Protein AF-0000000077936274 (afdb_homodimer)

Organism: NCBI:txid1294262

Secondary structure (DSSP, 8-state):
-------HHHHHHHHHHHHHHHHHHHHHHHHHHHHHHHTTT-HHHHHHHHHHHHHHHHHHHHH---HHHHHHHHHHHHHHHHHHHHHHHHHHHHHHHHHHHHHHHHHHHHHHHHHHHHHH-/-------HHHHHHHHHHHHHHHHHHHHHHHHHHHHHHHTTT-HHHHHHHHHHHHHHHHHHHHH---HHHHHHHHHHHHHHHHHHHHHHHHHHHHHHHHHHHHHHHHHHHHHHHHHHHHHH-

Radius of gyration: 33.95 Å; Cα contacts (8 Å, |Δi|>4): 137; chains: 2; bounding box: 33×117×82 Å

Nearest PDB structures (foldseek):
  4ilo-assembly1_A  TM=4.982E-01  e=6.492E+00  Chlamydia trachomatis L2/434/Bu
  3na7-assembly1_A  TM=5.813E-01  e=8.989E+00  Helicobacter pylori NCTC 11638
  4ilo-assembly1_A  TM=4.980E-01  e=6.492E+00  Chlamydia trachomatis L2/434/Bu
  3na7-assembly1_A  TM=5.809E-01  e=8.989E+00  Helicobacter pylori NCTC 11638

Foldseek 3Di:
DPPPPPDPVVVVVVVVVVVVVVVVVVVVVVVLVVQCVVCVVPLVSNLVSLVVLLVVLVVVLVPDDPPVVNVVSVVVNVVSVVVNVVSVCVVVVVVVVVVVVVVVVVVVVVVVVVVVVVVVD/DPPPPPDPVVVVVVVVVVVVVVVVVVVVVVVLVVQCVVCVVPLVSNLVSLVVLLVVLVVVLVPDDPPVVNVVSVVVNVVSVVVNVVSVCVVVVVVVVVVVVVVVVVVVVVVVVVVVVVVVD

pLDDT: mean 85.5, std 17.0, range [37.28, 98.5]

Solvent-accessible surface area (backbone atoms only — not comparable to full-atom values): 13271 Å² total; per-residue (Å²): 134,81,75,76,72,73,64,69,62,58,58,51,47,53,49,45,52,46,51,51,49,47,52,52,49,41,53,52,49,53,48,49,51,52,50,49,67,73,21,65,83,38,65,70,57,33,45,53,54,42,50,50,48,46,54,50,50,54,54,48,56,74,70,53,79,56,65,74,60,42,51,57,50,49,53,41,45,53,45,42,50,50,41,50,51,54,60,61,42,53,58,56,54,52,50,52,51,53,50,51,51,50,51,41,51,51,52,41,45,51,48,52,51,51,51,46,56,58,67,76,104,134,82,76,75,72,74,65,69,62,59,58,51,47,54,47,47,53,46,50,50,50,47,53,51,48,43,52,53,50,53,49,49,50,52,50,49,66,72,22,66,83,37,66,70,56,33,45,51,53,44,51,51,49,46,53,51,50,55,52,47,56,74,70,51,77,56,65,74,59,43,52,55,49,48,53,40,45,53,44,44,52,51,42,50,52,54,62,60,44,52,59,55,54,52,52,51,51,51,50,51,50,49,52,41,51,52,54,42,46,52,46,50,50,52,51,46,56,57,68,76,105

Sequence (242 aa):
MSYNIIPHKYIYMADFQDILNYTIMRKRMSQFEEELKLNRESPRSLKEVVKEFISFTKGVLREINDVSFREVMGKQLRIAKRLLMTINLRWVLIFLYKRVVTSLVNALLSLINTAINQIKLMSYNIIPHKYIYMADFQDILNYTIMRKRMSQFEEELKLNRESPRSLKEVVKEFISFTKGVLREINDVSFREVMGKQLRIAKRLLMTINLRWVLIFLYKRVVTSLVNALLSLINTAINQIKL

Structure (mmCIF, N/CA/C/O backbone):
data_AF-0000000077936274-model_v1
#
loop_
_entity.id
_entity.type
_entity.pdbx_description
1 polymer 'Uncharacterized protein'
#
loop_
_atom_site.group_PDB
_atom_site.id
_atom_site.type_symbol
_atom_site.label_atom_id
_atom_site.label_alt_id
_atom_site.label_comp_id
_atom_site.label_asym_id
_atom_site.label_entity_id
_atom_site.label_seq_id
_atom_site.pdbx_PDB_ins_code
_atom_site.Cartn_x
_atom_site.Cartn_y
_atom_site.Cartn_z
_atom_site.occupancy
_atom_site.B_iso_or_equiv
_atom_site.auth_seq_id
_atom_site.auth_comp_id
_atom_site.auth_asym_id
_atom_site.auth_atom_id
_atom_site.pdbx_PDB_model_num
ATOM 1 N N . MET A 1 1 ? -19.562 55.531 45.281 1 38.94 1 MET A N 1
ATOM 2 C CA . MET A 1 1 ? -19.562 54.656 44.094 1 38.94 1 MET A CA 1
ATOM 3 C C . MET A 1 1 ? -18.219 54.719 43.375 1 38.94 1 MET A C 1
ATOM 5 O O . MET A 1 1 ? -17.906 55.75 42.75 1 38.94 1 MET A O 1
ATOM 9 N N . SER A 1 2 ? -17.203 54.25 44.031 1 41.28 2 SER A N 1
ATOM 10 C CA . SER A 1 2 ? -15.805 54.188 43.594 1 41.28 2 SER A CA 1
ATOM 11 C C . SER A 1 2 ? -15.68 53.438 42.281 1 41.28 2 SER A C 1
ATOM 13 O O . SER A 1 2 ? -15.977 52.25 42.219 1 41.28 2 SER A O 1
ATOM 15 N N . TYR A 1 3 ? -15.883 54.188 41.188 1 38.59 3 TYR A N 1
ATOM 16 C CA . TYR A 1 3 ? -15.555 53.688 39.844 1 38.59 3 TYR A CA 1
ATOM 17 C C . TYR A 1 3 ? -14.141 53.094 39.812 1 38.59 3 TYR A C 1
ATOM 19 O O . TYR A 1 3 ? -13.172 53.812 40.062 1 38.59 3 TYR A O 1
ATOM 27 N N . ASN A 1 4 ? -13.953 51.875 40.312 1 40.03 4 ASN A N 1
ATOM 28 C CA . ASN A 1 4 ? -12.711 51.156 40.031 1 40.03 4 ASN A CA 1
ATOM 29 C C . ASN A 1 4 ? -12.266 51.312 38.594 1 40.03 4 ASN A C 1
ATOM 31 O O . ASN A 1 4 ? -12.906 50.781 37.688 1 40.03 4 ASN A O 1
ATOM 35 N N . ILE A 1 5 ? -11.656 52.406 38.188 1 40.28 5 ILE A N 1
ATOM 36 C CA . ILE A 1 5 ? -10.945 52.656 36.938 1 40.28 5 ILE A CA 1
ATOM 37 C C . ILE A 1 5 ? -9.992 51.469 36.656 1 40.28 5 ILE A C 1
ATOM 39 O O . ILE A 1 5 ? -9.008 51.312 37.375 1 40.28 5 ILE A O 1
ATOM 43 N N . ILE A 1 6 ? -10.438 50.344 36.312 1 49.41 6 ILE A N 1
ATOM 44 C CA . ILE A 1 6 ? -9.492 49.375 35.75 1 49.41 6 ILE A CA 1
ATOM 45 C C . ILE A 1 6 ? -8.523 50.094 34.812 1 49.41 6 ILE A C 1
ATOM 47 O O . ILE A 1 6 ? -8.945 50.781 33.875 1 49.41 6 ILE A O 1
ATOM 51 N N . PRO A 1 7 ? -7.246 50.312 35.156 1 46.09 7 PRO A N 1
ATOM 52 C CA . PRO A 1 7 ? -6.328 51.125 34.375 1 46.09 7 PRO A CA 1
ATOM 53 C C . PRO A 1 7 ? -6.27 50.688 32.906 1 46.09 7 PRO A C 1
ATOM 55 O O . PRO A 1 7 ? -6.391 49.5 32.594 1 46.09 7 PRO A O 1
ATOM 58 N N . HIS A 1 8 ? -6.461 51.531 31.875 1 50.5 8 HIS A N 1
ATOM 59 C CA . HIS A 1 8 ? -6.375 51.469 30.422 1 50.5 8 HIS A CA 1
ATOM 60 C C . HIS A 1 8 ? -5.137 50.688 29.984 1 50.5 8 HIS A C 1
ATOM 62 O O . HIS A 1 8 ? -5.043 50.25 28.828 1 50.5 8 HIS A O 1
ATOM 68 N N . LYS A 1 9 ? -4.156 50.625 30.828 1 50.81 9 LYS A N 1
ATOM 69 C CA . LYS A 1 9 ? -2.896 49.969 30.5 1 50.81 9 LYS A CA 1
ATOM 70 C C . LYS A 1 9 ? -3.084 48.469 30.328 1 50.81 9 LYS A C 1
ATOM 72 O O . LYS A 1 9 ? -2.465 47.844 29.469 1 50.81 9 LYS A O 1
ATOM 77 N N . TYR A 1 10 ? -3.832 47.812 31.109 1 48.38 10 TYR A N 1
ATOM 78 C CA . TYR A 1 10 ? -4.031 46.375 31.031 1 48.38 10 TYR A CA 1
ATOM 79 C C . TYR A 1 10 ? -4.785 46 29.766 1 48.38 10 TYR A C 1
ATOM 81 O O . TYR A 1 10 ? -4.504 44.969 29.156 1 48.38 10 TYR A O 1
ATOM 89 N N . ILE A 1 11 ? -5.68 46.812 29.344 1 46.62 11 ILE A N 1
ATOM 90 C CA . ILE A 1 11 ? -6.395 46.562 28.094 1 46.62 11 ILE A CA 1
ATOM 91 C C . ILE A 1 11 ? -5.43 46.656 26.922 1 46.62 11 ILE A C 1
ATOM 93 O O . ILE A 1 11 ? -5.438 45.812 26.016 1 46.62 11 ILE A O 1
ATOM 97 N N . TYR A 1 12 ? -4.57 47.656 27.016 1 49.94 12 TYR A N 1
ATOM 98 C CA . TYR A 1 12 ? -3.613 47.844 25.922 1 49.94 12 TYR A CA 1
ATOM 99 C C . TYR A 1 12 ? -2.59 46.688 25.906 1 49.94 12 TYR A C 1
ATOM 101 O O . TYR A 1 12 ? -2.188 46.25 24.828 1 49.94 12 TYR A O 1
ATOM 109 N N . MET A 1 13 ? -2.172 46.219 27.031 1 46.66 13 MET A N 1
ATOM 110 C CA . MET A 1 13 ? -1.182 45.156 27.078 1 46.66 13 MET A CA 1
ATOM 111 C C . MET A 1 13 ? -1.787 43.844 26.625 1 46.66 13 MET A C 1
ATOM 113 O O . MET A 1 13 ? -1.13 43.062 25.922 1 46.66 13 MET A O 1
ATOM 117 N N . ALA A 1 14 ? -2.998 43.5 27.141 1 55.12 14 ALA A N 1
ATOM 118 C CA . ALA A 1 14 ? -3.699 42.312 26.688 1 55.12 14 ALA A CA 1
ATOM 119 C C . ALA A 1 14 ? -3.881 42.312 25.172 1 55.12 14 ALA A C 1
ATOM 121 O O . ALA A 1 14 ? -3.652 41.281 24.516 1 55.12 14 ALA A O 1
ATOM 122 N N . ASP A 1 15 ? -4.168 43.562 24.766 1 60.38 15 ASP A N 1
ATOM 123 C CA . ASP A 1 15 ? -4.355 43.75 23.328 1 60.38 15 ASP A CA 1
ATOM 124 C C . ASP A 1 15 ? -3.043 43.562 22.562 1 60.38 15 ASP A C 1
ATOM 126 O O . ASP A 1 15 ? -3.008 42.906 21.531 1 60.38 15 ASP A O 1
ATOM 130 N N . PHE A 1 16 ? -1.988 44.094 23.25 1 55.78 16 PHE A N 1
ATOM 131 C CA . PHE A 1 16 ? -0.707 43.938 22.578 1 55.78 16 PHE A CA 1
ATOM 132 C C . PHE A 1 16 ? -0.239 42.5 22.578 1 55.78 16 PHE A C 1
ATOM 134 O O . PHE A 1 16 ? 0.266 42 21.562 1 55.78 16 PHE A O 1
ATOM 141 N N . GLN A 1 17 ? -0.383 41.812 23.703 1 63.78 17 GLN A N 1
ATOM 142 C CA . GLN A 1 17 ? -0.001 40.406 23.781 1 63.78 17 GLN A CA 1
ATOM 143 C C . GLN A 1 17 ? -0.827 39.531 22.828 1 63.78 17 GLN A C 1
ATOM 145 O O . GLN A 1 17 ? -0.309 38.594 22.219 1 63.78 17 GLN A O 1
ATOM 150 N N . ASP A 1 18 ? -2.006 39.969 22.719 1 68.62 18 ASP A N 1
ATOM 151 C CA . ASP A 1 18 ? -2.865 39.25 21.797 1 68.62 18 ASP A CA 1
ATOM 152 C C . ASP A 1 18 ? -2.414 39.438 20.344 1 68.62 18 ASP A C 1
ATOM 154 O O . ASP A 1 18 ? -2.367 38.5 19.562 1 68.62 18 ASP A O 1
ATOM 158 N N . ILE A 1 19 ? -2.096 40.75 20.047 1 66.94 19 ILE A N 1
ATOM 159 C CA . ILE A 1 19 ? -1.633 41.062 18.688 1 66.94 19 ILE A CA 1
ATOM 160 C C . ILE A 1 19 ? -0.339 40.281 18.422 1 66.94 19 ILE A C 1
ATOM 162 O O . ILE A 1 19 ? -0.173 39.719 17.344 1 66.94 19 ILE A O 1
ATOM 166 N N . LEU A 1 20 ? 0.569 40.312 19.406 1 65.31 20 LEU A N 1
ATOM 167 C CA . LEU A 1 20 ? 1.83 39.594 19.25 1 65.31 20 LEU A CA 1
ATOM 168 C C . LEU A 1 20 ? 1.59 38.094 19.094 1 65.31 20 LEU A C 1
ATOM 170 O O . LEU A 1 20 ? 2.182 37.469 18.219 1 65.31 20 LEU A O 1
ATOM 174 N N . ASN A 1 21 ? 0.677 37.656 19.922 1 74.69 21 ASN A N 1
ATOM 175 C CA . ASN A 1 21 ? 0.37 36.25 19.859 1 74.69 21 ASN A CA 1
ATOM 176 C C . ASN A 1 21 ? -0.229 35.844 18.516 1 74.69 21 ASN A C 1
ATOM 178 O O . ASN A 1 21 ? 0.14 34.844 17.922 1 74.69 21 ASN A O 1
ATOM 182 N N . TYR A 1 22 ? -0.962 36.875 17.969 1 79.62 22 TYR A N 1
ATOM 183 C CA . TYR A 1 22 ? -1.573 36.562 16.672 1 79.62 22 TYR A CA 1
ATOM 184 C C . TYR A 1 22 ? -0.543 36.625 15.555 1 79.62 22 TYR A C 1
ATOM 186 O O . TYR A 1 22 ? -0.587 35.844 14.617 1 79.62 22 TYR A O 1
ATOM 194 N N . THR A 1 23 ? 0.406 37.531 15.68 1 82 23 THR A N 1
ATOM 195 C CA . THR A 1 23 ? 1.449 37.656 14.664 1 82 23 THR A CA 1
ATOM 196 C C . THR A 1 23 ? 2.34 36.406 14.664 1 82 23 THR A C 1
ATOM 198 O O . THR A 1 23 ? 2.682 35.906 13.609 1 82 23 THR A O 1
ATOM 201 N N . ILE A 1 24 ? 2.68 35.969 15.82 1 83.25 24 ILE A N 1
ATOM 202 C CA . ILE A 1 24 ? 3.508 34.781 15.953 1 83.25 24 ILE A CA 1
ATOM 203 C C . ILE A 1 24 ? 2.748 33.562 15.43 1 83.25 24 ILE A C 1
ATOM 205 O O . ILE A 1 24 ? 3.316 32.719 14.719 1 83.25 24 ILE A O 1
ATOM 209 N N . MET A 1 25 ? 1.53 33.5 15.773 1 88.25 25 MET A N 1
ATOM 210 C CA . MET A 1 25 ? 0.7 32.406 15.312 1 88.25 25 MET A CA 1
ATOM 211 C C . MET A 1 25 ? 0.598 32.406 13.789 1 88.25 25 MET A C 1
ATOM 213 O O . MET A 1 25 ? 0.732 31.344 13.156 1 88.25 25 MET A O 1
ATOM 217 N N . ARG A 1 26 ? 0.397 33.594 13.234 1 90.44 26 ARG A N 1
ATOM 218 C CA . ARG A 1 26 ? 0.295 33.719 11.789 1 90.44 26 ARG A CA 1
ATOM 219 C C . ARG A 1 26 ? 1.591 33.281 11.109 1 90.44 26 ARG A C 1
ATOM 221 O O . ARG A 1 26 ? 1.564 32.562 10.102 1 90.44 26 ARG A O 1
ATOM 228 N N . LYS A 1 27 ? 2.682 33.719 11.609 1 91.88 27 LYS A N 1
ATOM 229 C CA . LYS A 1 27 ? 3.982 33.344 11.055 1 91.88 27 LYS A CA 1
ATOM 230 C C . LYS A 1 27 ? 4.207 31.828 11.133 1 91.88 27 LYS A C 1
ATOM 232 O O . LYS A 1 27 ? 4.652 31.219 10.164 1 91.88 27 LYS A O 1
ATOM 237 N N . ARG A 1 28 ? 3.932 31.25 12.32 1 94.06 28 ARG A N 1
ATOM 238 C CA . ARG A 1 28 ? 4.109 29.812 12.508 1 94.06 28 ARG A CA 1
ATOM 239 C C . ARG A 1 28 ? 3.182 29.031 11.586 1 94.06 28 ARG A C 1
ATOM 241 O O . ARG A 1 28 ? 3.578 28 11.023 1 94.06 28 ARG A O 1
ATOM 248 N N . MET A 1 29 ? 1.972 29.531 11.445 1 94.25 29 MET A N 1
ATOM 249 C CA . MET A 1 29 ? 1.022 28.875 10.555 1 94.25 29 MET A CA 1
ATOM 250 C C . MET A 1 29 ? 1.506 28.938 9.109 1 94.25 29 MET A C 1
ATOM 252 O O . MET A 1 29 ? 1.384 27.953 8.367 1 94.25 29 MET A O 1
ATOM 256 N N . SER A 1 30 ? 2.043 30.047 8.68 1 94.62 30 SER A N 1
ATOM 257 C CA . SER A 1 30 ? 2.602 30.188 7.34 1 94.62 30 SER A CA 1
ATOM 258 C C . SER A 1 30 ? 3.77 29.234 7.133 1 94.62 30 SER A C 1
ATOM 260 O O . SER A 1 30 ? 3.924 28.656 6.051 1 94.62 30 SER A O 1
ATOM 262 N N . GLN A 1 31 ? 4.555 29.016 8.164 1 95.62 31 GLN A N 1
ATOM 263 C CA . GLN A 1 31 ? 5.652 28.062 8.109 1 95.62 31 GLN A CA 1
ATOM 264 C C . GLN A 1 31 ? 5.133 26.641 7.93 1 95.62 31 GLN A C 1
ATOM 266 O O . GLN A 1 31 ? 5.688 25.859 7.148 1 95.62 31 GLN A O 1
ATOM 271 N N . PHE A 1 32 ? 4.125 26.359 8.688 1 96.69 32 PHE A N 1
ATOM 272 C CA . PHE A 1 32 ? 3.525 25.031 8.547 1 96.69 32 PHE A CA 1
ATOM 273 C C . PHE A 1 32 ? 3.002 24.812 7.133 1 96.69 32 PHE A C 1
ATOM 275 O O . PHE A 1 32 ? 3.133 23.734 6.57 1 96.69 32 PHE A O 1
ATOM 282 N N . GLU A 1 33 ? 2.277 25.828 6.57 1 96.31 33 GLU A N 1
ATOM 283 C CA . GLU A 1 33 ? 1.786 25.734 5.195 1 96.31 33 GLU A CA 1
ATOM 284 C C . GLU A 1 33 ? 2.906 25.344 4.234 1 96.31 33 GLU A C 1
ATOM 286 O O . GLU A 1 33 ? 2.75 24.438 3.42 1 96.31 33 GLU A O 1
ATOM 291 N N . GLU A 1 34 ? 4.043 25.984 4.332 1 96.5 34 GLU A N 1
ATOM 292 C CA . GLU A 1 34 ? 5.191 25.719 3.465 1 96.5 34 GLU A CA 1
ATOM 293 C C . GLU A 1 34 ? 5.762 24.328 3.715 1 96.5 34 GLU A C 1
ATOM 295 O O . GLU A 1 34 ? 6.082 23.609 2.77 1 96.5 34 GLU A O 1
ATOM 300 N N . GLU A 1 35 ? 5.898 23.969 4.965 1 97.31 35 GLU A N 1
ATOM 301 C CA . GLU A 1 35 ? 6.449 22.656 5.32 1 97.31 35 GLU A CA 1
ATOM 302 C C . GLU A 1 35 ? 5.562 21.531 4.805 1 97.31 35 GLU A C 1
ATOM 304 O O . GLU A 1 35 ? 6.066 20.5 4.348 1 97.31 35 GLU A O 1
ATOM 309 N N . LEU A 1 36 ? 4.281 21.719 4.918 1 97.88 36 LEU A N 1
ATOM 310 C CA . LEU A 1 36 ? 3.35 20.719 4.422 1 97.88 36 LEU A CA 1
ATOM 311 C C . LEU A 1 36 ? 3.496 20.531 2.916 1 97.88 36 LEU A C 1
ATOM 313 O O . LEU A 1 36 ? 3.521 19.406 2.424 1 97.88 36 LEU A O 1
ATOM 317 N N . LYS A 1 37 ? 3.586 21.625 2.203 1 96.38 37 LYS A N 1
ATOM 318 C CA . LYS A 1 37 ? 3.744 21.578 0.753 1 96.38 37 LYS A CA 1
ATOM 319 C C . LYS A 1 37 ? 5.059 20.922 0.361 1 96.38 37 LYS A C 1
ATOM 321 O O . LYS A 1 37 ? 5.094 20.094 -0.554 1 96.38 37 LYS A O 1
ATOM 326 N N . LEU A 1 38 ? 6.082 21.188 1.106 1 95.56 38 LEU A N 1
ATOM 327 C CA . LEU A 1 38 ? 7.426 20.703 0.794 1 95.56 38 LEU A CA 1
ATOM 328 C C . LEU A 1 38 ? 7.547 19.219 1.094 1 95.56 38 LEU A C 1
ATOM 330 O O . LEU A 1 38 ? 8.273 18.5 0.401 1 95.56 38 LEU A O 1
ATOM 334 N N . ASN A 1 39 ? 6.852 18.812 2.135 1 94.25 39 ASN A N 1
ATOM 335 C CA . ASN A 1 39 ? 7.051 17.453 2.625 1 94.25 39 ASN A CA 1
ATOM 336 C C . ASN A 1 39 ? 5.898 16.531 2.23 1 94.25 39 ASN A C 1
ATOM 338 O O . ASN A 1 39 ? 5.812 15.398 2.703 1 94.25 39 ASN A O 1
ATOM 342 N N . ARG A 1 40 ? 5.129 16.938 1.341 1 93.31 40 ARG A N 1
ATOM 343 C CA . ARG A 1 40 ? 3.891 16.23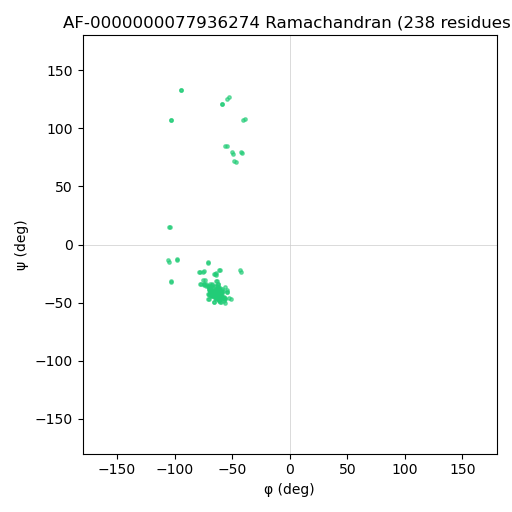4 1.005 1 93.31 40 ARG A CA 1
ATOM 344 C C . ARG A 1 40 ? 4.18 14.852 0.443 1 93.31 40 ARG A C 1
ATOM 346 O O . ARG A 1 40 ? 3.371 13.93 0.597 1 93.31 40 ARG A O 1
ATOM 353 N N . GLU A 1 41 ? 5.293 14.711 -0.116 1 91 41 GLU A N 1
ATOM 354 C CA . GLU A 1 41 ? 5.578 13.461 -0.806 1 91 41 GLU A CA 1
ATOM 355 C C . GLU A 1 41 ? 6.395 12.516 0.075 1 91 41 GLU A C 1
ATOM 357 O O . GLU A 1 41 ? 6.566 11.344 -0.259 1 91 41 GLU A O 1
ATOM 362 N N . SER A 1 42 ? 6.926 12.977 1.131 1 93.19 42 SER A N 1
ATOM 363 C CA . SER A 1 42 ? 7.707 12.172 2.062 1 93.19 42 SER A CA 1
ATOM 364 C C . SER A 1 42 ? 6.898 11.828 3.309 1 93.19 42 SER A C 1
ATOM 366 O O . SER A 1 42 ? 6.707 12.672 4.184 1 93.19 42 SER A O 1
ATOM 368 N N . PRO A 1 43 ? 6.484 10.57 3.42 1 92.81 43 PRO A N 1
ATOM 369 C CA . PRO A 1 43 ? 5.648 10.203 4.562 1 92.81 43 PRO A CA 1
ATOM 370 C C . PRO A 1 43 ? 6.324 10.477 5.906 1 92.81 43 PRO A C 1
ATOM 372 O O . PRO A 1 43 ? 5.668 10.922 6.852 1 92.81 43 PRO A O 1
ATOM 375 N N . ARG A 1 44 ? 7.586 10.219 6.031 1 94.19 44 ARG A N 1
ATOM 376 C CA . ARG A 1 44 ? 8.305 10.414 7.281 1 94.19 44 ARG A CA 1
ATOM 377 C C . ARG A 1 44 ? 8.367 11.898 7.652 1 94.19 44 ARG A C 1
ATOM 379 O O . ARG A 1 44 ? 8.039 12.273 8.773 1 94.19 44 ARG A O 1
ATOM 386 N N . SER A 1 45 ? 8.773 12.664 6.645 1 96.5 45 SER A N 1
ATOM 387 C CA . SER A 1 45 ? 8.867 14.094 6.898 1 96.5 45 SER A CA 1
ATOM 388 C C . SER A 1 45 ? 7.496 14.711 7.133 1 96.5 45 SER A C 1
ATOM 390 O O . SER A 1 45 ? 7.328 15.555 8.016 1 96.5 45 SER A O 1
ATOM 392 N N . LEU A 1 46 ? 6.57 14.273 6.344 1 97.75 46 LEU A N 1
ATOM 393 C CA . LEU A 1 46 ? 5.211 14.773 6.512 1 97.75 46 LEU A CA 1
ATOM 394 C C . LEU A 1 46 ? 4.684 14.453 7.906 1 97.75 46 LEU A C 1
ATOM 396 O O . LEU A 1 46 ? 4.059 15.305 8.547 1 97.75 46 LEU A O 1
ATOM 400 N N . LYS A 1 47 ? 4.941 13.289 8.398 1 97.5 47 LYS A N 1
ATOM 401 C CA . LYS A 1 47 ? 4.527 12.859 9.734 1 97.5 47 LYS A CA 1
ATOM 402 C C . LYS A 1 47 ? 5.059 13.812 10.797 1 97.5 47 LYS A C 1
ATOM 404 O O . LYS A 1 47 ? 4.324 14.211 11.703 1 97.5 47 LYS A O 1
ATOM 409 N N . GLU A 1 48 ? 6.301 14.133 10.703 1 97.75 48 GLU A N 1
ATOM 410 C CA . GLU A 1 48 ? 6.93 15.016 11.68 1 97.75 48 GLU A CA 1
ATOM 411 C C . GLU A 1 48 ? 6.285 16.406 11.672 1 97.75 48 GLU A C 1
ATOM 413 O O . GLU A 1 48 ? 5.996 16.969 12.727 1 97.75 48 GLU A O 1
ATOM 418 N N . VAL A 1 49 ? 6.117 16.875 10.461 1 97.94 49 VAL A N 1
ATOM 419 C CA . VAL A 1 49 ? 5.488 18.188 10.328 1 97.94 49 VAL A CA 1
ATOM 420 C C . VAL A 1 49 ? 4.09 18.156 10.93 1 97.94 49 VAL A C 1
ATOM 422 O O . VAL A 1 49 ? 3.703 19.062 11.664 1 97.94 49 VAL A O 1
ATOM 425 N N . VAL A 1 50 ? 3.322 17.125 10.648 1 98.19 50 VAL A N 1
ATOM 426 C CA . VAL A 1 50 ? 1.946 17.016 11.125 1 98.19 50 VAL A CA 1
ATOM 427 C C . VAL A 1 50 ? 1.931 16.891 12.641 1 98.19 50 VAL A C 1
ATOM 429 O O . VAL A 1 50 ? 1.09 17.484 13.312 1 98.19 50 VAL A O 1
ATOM 432 N N . LYS A 1 51 ? 2.84 16.172 13.219 1 98.19 51 LYS A N 1
ATOM 433 C CA . LYS A 1 51 ? 2.939 16.047 14.672 1 98.19 51 LYS A CA 1
ATOM 434 C C . LYS A 1 51 ? 3.199 17.406 15.32 1 98.19 51 LYS A C 1
ATOM 436 O O . LYS A 1 51 ? 2.574 17.734 16.328 1 98.19 51 LYS A O 1
ATOM 441 N N . GLU A 1 52 ? 4.141 18.094 14.781 1 97.75 52 GLU A N 1
ATOM 442 C CA . GLU A 1 52 ? 4.441 19.422 15.305 1 97.75 52 GLU A CA 1
ATOM 443 C C . GLU A 1 52 ? 3.23 20.344 15.195 1 97.75 52 GLU A C 1
ATOM 445 O O . GLU A 1 52 ? 2.938 21.109 16.109 1 97.75 52 GLU A O 1
ATOM 450 N N . PHE A 1 53 ? 2.549 20.25 14.055 1 97.5 53 PHE A N 1
ATOM 451 C CA . PHE A 1 53 ? 1.354 21.047 13.836 1 97.5 53 PHE A CA 1
ATOM 452 C C . PHE A 1 53 ? 0.293 20.75 14.883 1 97.5 53 PHE A C 1
ATOM 454 O O . PHE A 1 53 ? -0.327 21.656 15.438 1 97.5 53 PHE A O 1
ATOM 461 N N . ILE A 1 54 ? 0.089 19.5 15.18 1 97.94 54 ILE A N 1
ATOM 462 C CA . ILE A 1 54 ? -0.895 19.094 16.172 1 97.94 54 ILE A CA 1
ATOM 463 C C . ILE A 1 54 ? -0.53 19.672 17.531 1 97.94 54 ILE A C 1
ATOM 465 O O . ILE A 1 54 ? -1.384 20.219 18.234 1 97.94 54 ILE A O 1
ATOM 469 N N . SER A 1 55 ? 0.731 19.531 17.891 1 96 55 SER A N 1
ATOM 470 C CA . SER A 1 55 ? 1.192 20.062 19.172 1 96 55 SER A CA 1
ATOM 471 C C . SER A 1 55 ? 0.979 21.562 19.25 1 96 55 SER A C 1
ATOM 473 O O . SER A 1 55 ? 0.487 22.078 20.25 1 96 55 SER A O 1
ATOM 475 N N . PHE A 1 56 ? 1.335 22.25 18.219 1 94.81 56 PHE A N 1
ATOM 476 C CA . PHE A 1 56 ? 1.16 23.703 18.141 1 94.81 56 PHE A CA 1
ATOM 477 C C . PHE A 1 56 ? -0.31 24.078 18.281 1 94.81 56 PHE A C 1
ATOM 479 O O . PHE A 1 56 ? -0.655 24.953 19.078 1 94.81 56 PHE A O 1
ATOM 486 N N . THR A 1 57 ? -1.184 23.422 17.516 1 94.75 57 THR A N 1
ATOM 487 C CA . THR A 1 57 ? -2.607 23.734 17.484 1 94.75 57 THR A CA 1
ATOM 488 C C . THR A 1 57 ? -3.246 23.469 18.844 1 94.75 57 THR A C 1
ATOM 490 O O . THR A 1 57 ? -4.082 24.25 19.312 1 94.75 57 THR A O 1
ATOM 493 N N . LYS A 1 58 ? -2.838 22.391 19.5 1 94.69 58 LYS A N 1
ATOM 494 C CA . LYS A 1 58 ? -3.322 22.109 20.859 1 94.69 58 LYS A CA 1
ATOM 495 C C . LYS A 1 58 ? -2.936 23.234 21.812 1 94.69 58 LYS A C 1
ATOM 497 O O . LYS A 1 58 ? -3.732 23.625 22.672 1 94.69 58 LYS A O 1
ATOM 502 N N . GLY A 1 59 ? -1.692 23.719 21.688 1 89.75 59 GLY A N 1
ATOM 503 C CA . GLY A 1 59 ? -1.245 24.844 22.484 1 89.75 59 GLY A CA 1
ATOM 504 C C . GLY A 1 59 ? -2.057 26.109 22.266 1 89.75 59 GLY A C 1
ATOM 505 O O . GLY A 1 59 ? -2.432 26.781 23.219 1 89.75 59 GLY A O 1
ATOM 506 N N . VAL A 1 60 ? -2.342 26.359 21.031 1 88.44 60 VAL A N 1
ATOM 507 C CA . VAL A 1 60 ? -3.131 27.531 20.672 1 88.44 60 VAL A CA 1
ATOM 508 C C . VAL A 1 60 ? -4.531 27.406 21.266 1 88.44 60 VAL A C 1
ATOM 510 O O . VAL A 1 60 ? -5.059 28.375 21.844 1 88.44 60 VAL A O 1
ATOM 513 N N . LEU A 1 61 ? -5.105 26.25 21.172 1 89.69 61 LEU A N 1
ATOM 514 C CA . LEU A 1 61 ? -6.461 26.016 21.641 1 89.69 61 LEU A CA 1
ATOM 515 C C . LEU A 1 61 ? -6.547 26.172 23.156 1 89.69 61 LEU A C 1
ATOM 517 O O . LEU A 1 61 ? -7.598 26.531 23.688 1 89.69 61 LEU A O 1
ATOM 521 N N . ARG A 1 62 ? -5.484 25.984 23.875 1 88.25 62 ARG A N 1
ATOM 522 C CA . ARG A 1 62 ? -5.457 26.141 25.328 1 88.25 62 ARG A CA 1
ATOM 523 C C . ARG A 1 62 ? -5.402 27.609 25.719 1 88.25 62 ARG A C 1
ATOM 525 O O . ARG A 1 62 ? -5.852 27.984 26.812 1 88.25 62 ARG A O 1
ATOM 532 N N . GLU A 1 63 ? -4.93 28.422 24.844 1 82.94 63 GLU A N 1
ATOM 533 C CA . GLU A 1 63 ? -4.652 29.812 25.203 1 82.94 63 GLU A CA 1
ATOM 534 C C . GLU A 1 63 ? -5.734 30.75 24.672 1 82.94 63 GLU A C 1
ATOM 536 O O . GLU A 1 63 ? -5.98 31.797 25.25 1 82.94 63 GLU A O 1
ATOM 541 N N . ILE A 1 64 ? -6.297 30.391 23.562 1 79.38 64 ILE A N 1
ATOM 542 C CA . ILE A 1 64 ? -7.227 31.312 22.891 1 79.38 64 ILE A CA 1
ATOM 543 C C . ILE A 1 64 ? -8.656 30.984 23.328 1 79.38 64 ILE A C 1
ATOM 545 O O . ILE A 1 64 ? -9.078 29.828 23.297 1 79.38 64 ILE A O 1
ATOM 549 N N . ASN A 1 65 ? -9.383 32.031 23.672 1 79.94 65 ASN A N 1
ATOM 550 C CA . ASN A 1 65 ? -10.734 31.844 24.172 1 79.94 65 ASN A CA 1
ATOM 551 C C . ASN A 1 65 ? -11.781 32.219 23.125 1 79.94 65 ASN A C 1
ATOM 553 O O . ASN A 1 65 ? -12.961 31.906 23.281 1 79.94 65 ASN A O 1
ATOM 557 N N . ASP A 1 66 ? -11.398 32.938 22.062 1 82.75 66 ASP A N 1
ATOM 558 C CA . ASP A 1 66 ? -12.344 33.312 21.016 1 82.75 66 ASP A CA 1
ATOM 559 C C . ASP A 1 66 ? -12.984 32.062 20.391 1 82.75 66 ASP A C 1
ATOM 561 O O . ASP A 1 66 ? -12.297 31.219 19.844 1 82.75 66 ASP A O 1
ATOM 565 N N . VAL A 1 67 ? -14.281 31.984 20.469 1 85.56 67 VAL A N 1
ATOM 566 C CA . VAL A 1 67 ? -15.039 30.797 20.078 1 85.56 67 VAL A CA 1
ATOM 567 C C . VAL A 1 67 ? -14.898 30.547 18.578 1 85.56 67 VAL A C 1
ATOM 569 O O . VAL A 1 67 ? -14.695 29.406 18.141 1 85.56 67 VAL A O 1
ATOM 572 N N . SER A 1 68 ? -14.984 31.594 17.719 1 85 68 SER A N 1
ATOM 573 C CA . SER A 1 68 ? -14.914 31.453 16.266 1 85 68 SER A CA 1
ATOM 574 C C . SER A 1 68 ? -13.555 30.906 15.836 1 85 68 SER A C 1
ATOM 576 O O . SER A 1 68 ? -13.484 30.016 15 1 85 68 SER A O 1
ATOM 578 N N . PHE A 1 69 ? -12.469 31.406 16.438 1 85.56 69 PHE A N 1
ATOM 579 C CA . PHE A 1 69 ? -11.117 30.969 16.109 1 85.56 69 PHE A CA 1
ATOM 580 C C . PHE A 1 69 ? -10.875 29.547 16.609 1 85.56 69 PHE A C 1
ATOM 582 O O . PHE A 1 69 ? -10.25 28.734 15.914 1 85.56 69 PHE A O 1
ATOM 589 N N . ARG A 1 70 ? -11.453 29.234 17.75 1 88.12 70 ARG A N 1
ATOM 590 C CA . ARG A 1 70 ? -11.32 27.891 18.297 1 88.12 70 ARG A CA 1
ATOM 591 C C . ARG A 1 70 ? -11.984 26.859 17.406 1 88.12 70 ARG A C 1
ATOM 593 O O . ARG A 1 70 ? -11.5 25.719 17.281 1 88.12 70 ARG A O 1
ATOM 600 N N . GLU A 1 71 ? -13.055 27.141 16.781 1 91.25 71 GLU A N 1
ATOM 601 C CA . GLU A 1 71 ? -13.734 26.219 15.867 1 91.25 71 GLU A CA 1
ATOM 602 C C . GLU A 1 71 ? -12.867 25.906 14.648 1 91.25 71 GLU A C 1
ATOM 604 O O . GLU A 1 71 ? -12.742 24.75 14.258 1 91.25 71 GLU A O 1
ATOM 609 N N . VAL A 1 72 ? -12.242 26.984 14.047 1 90.62 72 VAL A N 1
ATOM 610 C CA . VAL A 1 72 ? -11.375 26.797 12.891 1 90.62 72 VAL A CA 1
ATOM 611 C C . VAL A 1 72 ? -10.164 25.938 13.273 1 90.62 72 VAL A C 1
ATOM 613 O O . VAL A 1 72 ? -9.805 25.016 12.555 1 90.62 72 VAL A O 1
ATOM 616 N N . MET A 1 73 ? -9.617 26.25 14.453 1 92.56 73 MET A N 1
ATOM 617 C CA . MET A 1 73 ? -8.461 25.484 14.922 1 92.56 73 MET A CA 1
ATOM 618 C C . MET A 1 73 ? -8.844 24.047 15.242 1 92.56 73 MET A C 1
ATOM 620 O O . MET A 1 73 ? -8.062 23.125 15 1 92.56 73 MET A O 1
ATOM 624 N N . GLY A 1 74 ? -10.023 23.891 15.781 1 94.31 74 GLY A N 1
ATOM 625 C CA . GLY A 1 74 ? -10.508 22.547 16.062 1 94.31 74 GLY A CA 1
ATOM 626 C C . GLY A 1 74 ? -10.664 21.703 14.812 1 94.31 74 GLY A C 1
ATOM 627 O O . GLY A 1 74 ? -10.312 20.516 14.812 1 94.31 74 GLY A O 1
ATOM 628 N N . LYS A 1 75 ? -11.219 22.281 13.781 1 96.06 75 LYS A N 1
ATOM 629 C CA . LYS A 1 75 ? -11.344 21.594 12.5 1 96.06 75 LYS A CA 1
ATOM 630 C C . LYS A 1 75 ? -9.969 21.219 11.953 1 96.06 75 LYS A C 1
ATOM 632 O O . LYS A 1 75 ? -9.781 20.109 11.453 1 96.06 75 LYS A O 1
ATOM 637 N N . GLN A 1 76 ? -9.016 22.141 11.984 1 97.31 76 GLN A N 1
ATOM 638 C CA . GLN A 1 76 ? -7.652 21.859 11.547 1 97.31 76 GLN A CA 1
ATOM 639 C C . GLN A 1 76 ? -7.059 20.672 12.312 1 97.31 76 GLN A C 1
ATOM 641 O O . GLN A 1 76 ? -6.426 19.797 11.727 1 97.31 76 GLN A O 1
ATOM 646 N N . LEU A 1 77 ? -7.254 20.688 13.641 1 97.19 77 LEU A N 1
ATOM 647 C CA . LEU A 1 77 ? -6.719 19.641 14.5 1 97.19 77 LEU A CA 1
ATOM 648 C C . LEU A 1 77 ? -7.301 18.281 14.117 1 97.19 77 LEU A C 1
ATOM 650 O O . LEU A 1 77 ? -6.574 17.281 14.055 1 97.19 77 LEU A O 1
ATOM 654 N N . ARG A 1 78 ? -8.555 18.203 13.82 1 97.94 78 ARG A N 1
ATOM 655 C CA . ARG A 1 78 ? -9.211 16.969 13.43 1 97.94 78 ARG A CA 1
ATOM 656 C C . ARG A 1 78 ? -8.633 16.422 12.125 1 97.94 78 ARG A C 1
ATOM 658 O O . ARG A 1 78 ? -8.312 15.242 12.023 1 97.94 78 ARG A O 1
ATOM 665 N N . ILE A 1 79 ? -8.445 17.297 11.195 1 98.38 79 ILE A N 1
ATOM 666 C CA . ILE A 1 79 ? -7.918 16.891 9.891 1 98.38 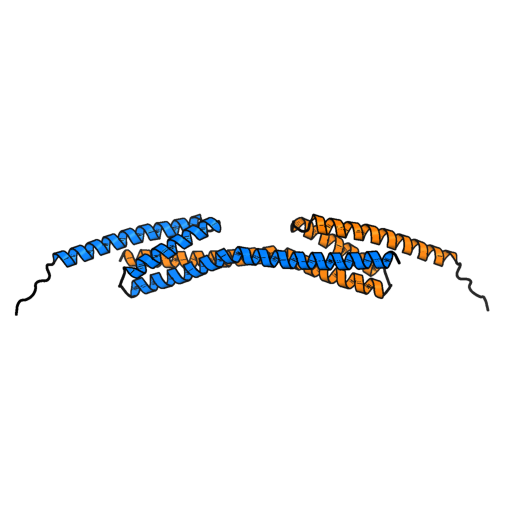79 ILE A CA 1
ATOM 667 C C . ILE A 1 79 ? -6.465 16.453 10.039 1 98.38 79 ILE A C 1
ATOM 669 O O . ILE A 1 79 ? -6.047 15.461 9.438 1 98.38 79 ILE A O 1
ATOM 673 N N . ALA A 1 80 ? -5.699 17.172 10.789 1 98.5 80 ALA A N 1
ATOM 674 C CA . ALA A 1 80 ? -4.301 16.812 11.023 1 98.5 80 ALA A CA 1
ATOM 675 C C . ALA A 1 80 ? -4.188 15.438 11.688 1 98.5 80 ALA A C 1
ATOM 677 O O . ALA A 1 80 ? -3.314 14.641 11.328 1 98.5 80 ALA A O 1
ATOM 678 N N . LYS A 1 81 ? -5.062 15.203 12.648 1 98.12 81 LYS A N 1
ATOM 679 C CA . LYS A 1 81 ? -5.059 13.906 13.312 1 98.12 81 LYS A CA 1
ATOM 680 C C . LYS A 1 81 ? -5.418 12.789 12.344 1 98.12 81 LYS A C 1
ATOM 682 O O . LYS A 1 81 ? -4.832 11.703 12.383 1 98.12 81 LYS A O 1
ATOM 687 N N . ARG A 1 82 ? -6.375 13.062 11.508 1 98.19 82 ARG A N 1
ATOM 688 C CA . ARG A 1 82 ? -6.734 12.094 10.469 1 98.19 82 ARG A CA 1
ATOM 689 C C . ARG A 1 82 ? -5.566 11.852 9.523 1 98.19 82 ARG A C 1
ATOM 691 O O . ARG A 1 82 ? -5.316 10.719 9.117 1 98.19 82 ARG A O 1
ATOM 698 N N . LEU A 1 83 ? -4.914 12.906 9.164 1 98.19 83 LEU A N 1
ATOM 699 C CA . LEU A 1 83 ? -3.75 12.805 8.289 1 98.19 83 LEU A CA 1
ATOM 700 C C . LEU A 1 83 ? -2.656 11.961 8.938 1 98.19 83 LEU A C 1
ATOM 702 O O . LEU A 1 83 ? -2.096 11.07 8.297 1 98.19 83 LEU A O 1
ATOM 706 N N . LEU A 1 84 ? -2.391 12.18 10.211 1 97.56 84 LEU A N 1
ATOM 707 C CA . LEU A 1 84 ? -1.385 11.414 10.938 1 97.56 84 LEU A CA 1
ATOM 708 C C . LEU A 1 84 ? -1.752 9.938 10.977 1 97.56 84 LEU A C 1
ATOM 710 O O . LEU A 1 84 ? -0.899 9.07 10.75 1 97.56 84 LEU A O 1
ATOM 714 N N . MET A 1 85 ? -3.006 9.664 11.242 1 97.06 85 MET A N 1
ATOM 715 C CA . MET A 1 85 ? -3.486 8.281 11.258 1 97.06 85 MET A CA 1
ATOM 716 C C . MET A 1 85 ? -3.297 7.629 9.891 1 97.06 85 MET A C 1
ATOM 718 O O . MET A 1 85 ? -2.854 6.484 9.805 1 97.06 85 MET A O 1
ATOM 722 N N . THR A 1 86 ? -3.627 8.398 8.844 1 96.5 86 THR A N 1
ATOM 723 C CA . THR A 1 86 ? -3.512 7.883 7.48 1 96.5 86 THR A CA 1
ATOM 724 C C . THR A 1 86 ? -2.057 7.574 7.141 1 96.5 86 THR A C 1
ATOM 726 O O . THR A 1 86 ? -1.762 6.551 6.523 1 96.5 86 THR A O 1
ATOM 729 N N . ILE A 1 87 ? -1.143 8.406 7.484 1 96.25 87 ILE A N 1
ATOM 730 C CA . ILE A 1 87 ? 0.278 8.188 7.23 1 96.25 87 ILE A CA 1
ATOM 731 C C . ILE A 1 87 ? 0.734 6.902 7.91 1 96.25 87 ILE A C 1
ATOM 733 O O . ILE A 1 87 ? 1.473 6.109 7.32 1 96.25 87 ILE A O 1
ATOM 737 N N . ASN A 1 88 ? 0.226 6.652 9.086 1 93.31 88 ASN A N 1
ATOM 738 C CA . ASN A 1 88 ? 0.625 5.48 9.852 1 93.31 88 ASN A CA 1
ATOM 739 C C . ASN A 1 88 ? 0.022 4.203 9.281 1 93.31 88 ASN A C 1
ATOM 741 O O . ASN A 1 88 ? 0.552 3.111 9.5 1 93.31 88 ASN A O 1
ATOM 745 N N . LEU A 1 89 ? -1.035 4.34 8.578 1 94.81 89 LEU A N 1
ATOM 746 C CA . LEU A 1 89 ? -1.731 3.191 8.008 1 94.81 89 LEU A CA 1
ATOM 747 C C . LEU A 1 89 ? -0.919 2.572 6.871 1 94.81 89 LEU A C 1
ATOM 749 O O . LEU A 1 89 ? -1.175 1.435 6.469 1 94.81 89 LEU A O 1
ATOM 753 N N . ARG A 1 90 ? 0.067 3.295 6.383 1 91.56 90 ARG A N 1
ATOM 754 C CA . ARG A 1 90 ? 0.911 2.85 5.281 1 91.56 90 ARG A CA 1
ATOM 755 C C . ARG A 1 90 ? 1.531 1.489 5.578 1 91.56 90 ARG A C 1
ATOM 757 O O . ARG A 1 90 ? 1.456 0.573 4.758 1 91.56 90 ARG A O 1
ATOM 764 N N . TRP A 1 91 ? 1.964 1.265 6.762 1 89.5 91 TRP A N 1
ATOM 765 C CA . TRP A 1 91 ? 2.66 0.037 7.133 1 89.5 91 TRP A CA 1
ATOM 766 C C . TRP A 1 91 ? 1.683 -1.128 7.25 1 89.5 91 TRP A C 1
ATOM 768 O O . TRP A 1 91 ? 2.01 -2.26 6.883 1 89.5 91 TRP A O 1
ATOM 778 N N . VAL A 1 92 ? 0.517 -0.809 7.691 1 91.44 92 VAL A N 1
ATOM 779 C CA . VAL A 1 92 ? -0.52 -1.83 7.801 1 91.44 92 VAL A CA 1
ATOM 780 C C . VAL A 1 92 ? -0.894 -2.338 6.41 1 91.44 92 VAL A C 1
ATOM 782 O O . VAL A 1 92 ? -1.023 -3.547 6.199 1 91.44 92 VAL A O 1
ATOM 785 N N . LEU A 1 93 ? -1.003 -1.451 5.453 1 92.69 93 LEU A N 1
ATOM 786 C CA . LEU A 1 93 ? -1.34 -1.813 4.082 1 92.69 93 LEU A CA 1
ATOM 787 C C . LEU A 1 93 ? -0.258 -2.699 3.473 1 92.69 93 LEU A C 1
ATOM 789 O O . LEU A 1 93 ? -0.562 -3.723 2.857 1 92.69 93 LEU A O 1
ATOM 793 N N . ILE A 1 94 ? 0.945 -2.369 3.723 1 91.19 94 ILE A N 1
ATOM 794 C CA . ILE A 1 94 ? 2.082 -3.117 3.199 1 91.19 94 ILE A CA 1
ATOM 795 C C . ILE A 1 94 ? 2.129 -4.5 3.844 1 91.19 94 ILE A C 1
ATOM 797 O O . ILE A 1 94 ? 2.297 -5.508 3.152 1 91.19 94 ILE A O 1
ATOM 801 N N . PHE A 1 95 ? 1.928 -4.531 5.141 1 92.81 95 PHE A N 1
ATOM 802 C CA . PHE A 1 95 ? 1.954 -5.777 5.898 1 92.81 95 PHE A CA 1
ATOM 803 C C . PHE A 1 95 ? 0.856 -6.723 5.426 1 92.81 95 PHE A C 1
ATOM 805 O O . PHE A 1 95 ? 1.11 -7.902 5.176 1 92.81 95 PHE A O 1
ATOM 812 N N . LEU A 1 96 ? -0.344 -6.199 5.242 1 93.62 96 LEU A N 1
ATOM 813 C CA . LEU A 1 96 ? -1.464 -7.008 4.773 1 93.62 96 LEU A CA 1
ATOM 814 C C . LEU A 1 96 ? -1.193 -7.547 3.373 1 93.62 96 LEU A C 1
ATOM 816 O O . LEU A 1 96 ? -1.435 -8.727 3.1 1 93.62 96 LEU A O 1
ATOM 820 N N . TYR A 1 97 ? -0.71 -6.684 2.5 1 93.88 97 TYR A N 1
ATOM 821 C CA . TYR A 1 97 ? -0.366 -7.09 1.142 1 93.88 97 TYR A CA 1
ATOM 822 C C . TYR A 1 97 ? 0.642 -8.234 1.15 1 93.88 97 TYR A C 1
ATOM 824 O O . TYR A 1 97 ? 0.432 -9.258 0.502 1 93.88 97 TYR A O 1
ATOM 832 N N . LYS A 1 98 ? 1.723 -8.117 1.888 1 93.75 98 LYS A N 1
ATOM 833 C CA . LYS A 1 98 ? 2.771 -9.133 1.962 1 93.75 98 LYS A CA 1
ATOM 834 C C . LYS A 1 98 ? 2.229 -10.445 2.521 1 93.75 98 LYS A C 1
ATOM 836 O O . LYS A 1 98 ? 2.58 -11.523 2.039 1 93.75 98 LYS A O 1
ATOM 841 N N . ARG A 1 99 ? 1.398 -10.367 3.521 1 94.88 99 ARG A N 1
ATOM 842 C CA . ARG A 1 99 ? 0.815 -11.555 4.141 1 94.88 99 ARG A CA 1
ATOM 843 C C . ARG A 1 99 ? -0.036 -12.328 3.139 1 94.88 99 ARG A C 1
ATOM 845 O O . ARG A 1 99 ? 0.058 -13.555 3.055 1 94.88 99 ARG A O 1
ATOM 852 N N . VAL A 1 100 ? -0.858 -11.539 2.426 1 96.5 100 VAL A N 1
ATOM 853 C CA . VAL A 1 100 ? -1.733 -12.18 1.451 1 96.5 100 VAL A CA 1
ATOM 854 C C . VAL A 1 100 ? -0.895 -12.828 0.354 1 96.5 100 VAL A C 1
ATOM 856 O O . VAL A 1 100 ? -1.115 -13.992 0.004 1 96.5 100 VAL A O 1
ATOM 859 N N . VAL A 1 101 ? 0.08 -12.117 -0.173 1 96.06 101 VAL A N 1
ATOM 860 C CA . VAL A 1 101 ? 0.941 -12.656 -1.223 1 96.06 101 VAL A CA 1
ATOM 861 C C . VAL A 1 101 ? 1.651 -13.906 -0.72 1 96.06 101 VAL A C 1
ATOM 863 O O . VAL A 1 101 ? 1.66 -14.938 -1.398 1 96.06 101 VAL A O 1
ATOM 866 N N . THR A 1 102 ? 2.174 -13.812 0.494 1 96.06 102 THR A N 1
ATOM 867 C CA . THR A 1 102 ? 2.898 -14.938 1.068 1 96.06 102 THR A CA 1
AT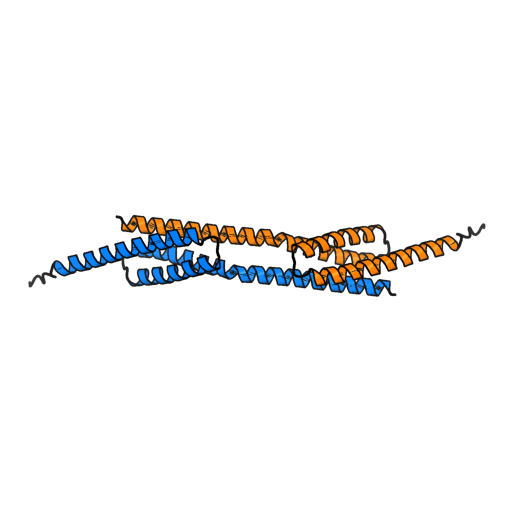OM 868 C C . THR A 1 102 ? 1.981 -16.141 1.225 1 96.06 102 THR A C 1
ATOM 870 O O . THR A 1 102 ? 2.369 -17.266 0.905 1 96.06 102 THR A O 1
ATOM 873 N N . SER A 1 103 ? 0.794 -15.922 1.688 1 97.31 103 SER A N 1
ATOM 874 C CA . SER A 1 103 ? -0.167 -17.016 1.86 1 97.31 103 SER A CA 1
ATOM 875 C C . SER A 1 103 ? -0.493 -17.672 0.528 1 97.31 103 SER A C 1
ATOM 877 O O . SER A 1 103 ? -0.54 -18.906 0.437 1 97.31 103 SER A O 1
ATOM 879 N N . LEU A 1 104 ? -0.667 -16.859 -0.484 1 97.69 104 LEU A N 1
ATOM 880 C CA . LEU A 1 104 ? -1.002 -17.375 -1.805 1 97.69 104 LEU A CA 1
ATOM 881 C C . LEU A 1 104 ? 0.182 -18.125 -2.41 1 97.69 104 LEU A C 1
ATOM 883 O O . LEU A 1 104 ? 0.007 -19.172 -3.035 1 97.69 104 LEU A O 1
ATOM 887 N N . VAL A 1 105 ? 1.376 -17.609 -2.232 1 97.56 105 VAL A N 1
ATOM 888 C CA . VAL A 1 105 ? 2.574 -18.297 -2.717 1 97.56 105 VAL A CA 1
ATOM 889 C C . VAL A 1 105 ? 2.713 -19.641 -2.029 1 97.56 105 VAL A C 1
ATOM 891 O O . VAL A 1 105 ? 2.957 -20.656 -2.688 1 97.56 105 VAL A O 1
ATOM 894 N N . ASN A 1 106 ? 2.486 -19.688 -0.718 1 97.38 106 ASN A N 1
ATOM 895 C CA . ASN A 1 106 ? 2.59 -20.953 0.024 1 97.38 106 ASN A CA 1
ATOM 896 C C . ASN A 1 106 ? 1.54 -21.953 -0.429 1 97.38 106 ASN A C 1
ATOM 898 O O . ASN A 1 106 ? 1.831 -23.141 -0.559 1 97.38 106 ASN A O 1
ATOM 902 N N . ALA A 1 107 ? 0.377 -21.5 -0.628 1 97.38 107 ALA A N 1
ATOM 903 C CA . ALA A 1 107 ? -0.689 -22.359 -1.126 1 97.38 107 ALA A CA 1
ATOM 904 C C . ALA A 1 107 ? -0.332 -22.953 -2.492 1 97.38 107 ALA A C 1
ATOM 906 O O . ALA A 1 107 ? -0.534 -24.141 -2.738 1 97.38 107 ALA A O 1
ATOM 907 N N . LEU A 1 108 ? 0.22 -22.109 -3.363 1 97.75 108 LEU A N 1
ATOM 908 C CA . LEU A 1 108 ? 0.61 -22.547 -4.699 1 97.75 108 LEU A CA 1
ATOM 909 C C . LEU A 1 108 ? 1.744 -23.562 -4.625 1 97.75 108 LEU A C 1
ATOM 911 O O . LEU A 1 108 ? 1.701 -24.594 -5.297 1 97.75 108 LEU A O 1
ATOM 915 N N . LEU A 1 109 ? 2.688 -23.312 -3.77 1 96.94 109 LEU A N 1
ATOM 916 C CA . LEU A 1 109 ? 3.809 -24.234 -3.586 1 96.94 109 LEU A CA 1
ATOM 917 C C . LEU A 1 109 ? 3.328 -25.594 -3.09 1 96.94 109 LEU A C 1
ATOM 919 O O . LEU A 1 109 ? 3.787 -26.625 -3.57 1 96.94 109 LEU A O 1
ATOM 923 N N . SER A 1 110 ? 2.42 -25.578 -2.166 1 95.75 110 SER A N 1
ATOM 924 C CA . SER A 1 110 ? 1.874 -26.828 -1.636 1 95.75 110 SER A CA 1
ATOM 925 C C . SER A 1 110 ? 1.171 -27.625 -2.723 1 95.75 110 SER A C 1
ATOM 927 O O . SER A 1 110 ? 1.351 -28.844 -2.818 1 95.75 110 SER A O 1
ATOM 929 N N . LEU A 1 111 ? 0.423 -26.984 -3.547 1 95.12 111 LEU A N 1
ATOM 930 C CA . LEU A 1 111 ? -0.303 -27.641 -4.629 1 95.12 111 LEU A CA 1
ATOM 931 C C . LEU A 1 111 ? 0.66 -28.172 -5.684 1 95.12 111 LEU A C 1
ATOM 933 O O . LEU A 1 111 ? 0.446 -29.25 -6.234 1 95.12 111 LEU A O 1
ATOM 937 N N . ILE A 1 112 ? 1.698 -27.391 -5.992 1 95.25 112 ILE A N 1
ATOM 938 C CA . ILE A 1 112 ? 2.719 -27.844 -6.934 1 95.25 112 ILE A CA 1
ATOM 939 C C . ILE A 1 112 ? 3.396 -29.094 -6.41 1 95.25 112 ILE A C 1
ATOM 941 O O . ILE A 1 112 ? 3.57 -30.078 -7.148 1 95.25 112 ILE A O 1
ATOM 945 N N . ASN A 1 113 ? 3.707 -29.094 -5.129 1 93.25 113 ASN A N 1
ATOM 946 C CA . ASN A 1 113 ? 4.324 -30.266 -4.512 1 93.25 113 ASN A CA 1
ATOM 947 C C . ASN A 1 113 ? 3.404 -31.484 -4.574 1 93.25 113 ASN A C 1
ATOM 949 O O . ASN A 1 113 ? 3.859 -32.594 -4.836 1 93.25 113 ASN A O 1
ATOM 953 N N . THR A 1 114 ? 2.189 -31.266 -4.316 1 89.94 114 THR A N 1
ATOM 954 C CA . THR A 1 114 ? 1.212 -32.344 -4.418 1 89.94 114 THR A CA 1
ATOM 955 C C . THR A 1 114 ? 1.192 -32.938 -5.828 1 89.94 114 THR A C 1
ATOM 957 O O . THR A 1 114 ? 1.186 -34.156 -6 1 89.94 114 THR A O 1
ATOM 960 N N . ALA A 1 115 ? 1.177 -32.094 -6.828 1 89.5 115 ALA A N 1
ATOM 961 C CA . ALA A 1 115 ? 1.165 -32.562 -8.219 1 89.5 115 ALA A CA 1
ATOM 962 C C . ALA A 1 115 ? 2.436 -33.312 -8.562 1 89.5 115 ALA A C 1
ATOM 964 O O . ALA A 1 115 ? 2.377 -34.375 -9.219 1 89.5 115 ALA A O 1
ATOM 965 N N . ILE A 1 116 ? 3.578 -32.844 -8.086 1 89.38 116 ILE A N 1
ATOM 966 C CA . ILE A 1 116 ? 4.855 -33.5 -8.328 1 89.38 116 ILE A CA 1
ATOM 967 C C . ILE A 1 116 ? 4.848 -34.875 -7.719 1 89.38 116 ILE A C 1
ATOM 969 O O . ILE A 1 116 ? 5.273 -35.844 -8.359 1 89.38 116 ILE A O 1
ATOM 973 N N . ASN A 1 117 ? 4.262 -35.031 -6.621 1 86.75 117 ASN A N 1
ATOM 974 C CA . ASN A 1 117 ? 4.207 -36.312 -5.93 1 86.75 117 ASN A CA 1
ATOM 975 C C . ASN A 1 117 ? 3.221 -37.25 -6.598 1 86.75 117 ASN A C 1
ATOM 977 O O . ASN A 1 117 ? 3.434 -38.469 -6.602 1 86.75 117 ASN A O 1
ATOM 981 N N . GLN A 1 118 ? 2.189 -36.781 -7.195 1 82.19 118 GLN A N 1
ATOM 982 C CA . GLN A 1 118 ? 1.206 -37.594 -7.895 1 82.19 118 GLN A CA 1
ATOM 983 C C . GLN A 1 118 ? 1.785 -38.188 -9.18 1 82.19 118 GLN A C 1
ATOM 985 O O . GLN A 1 118 ? 1.42 -39.281 -9.602 1 82.19 118 GLN A O 1
ATOM 990 N N . ILE A 1 119 ? 2.594 -37.375 -9.836 1 80.06 119 ILE A N 1
ATOM 991 C CA . ILE A 1 119 ? 3.219 -37.844 -11.078 1 80.06 119 ILE A CA 1
ATOM 992 C C . ILE A 1 119 ? 4.246 -38.938 -10.758 1 80.06 119 ILE A C 1
ATOM 994 O O . ILE A 1 119 ? 4.43 -39.875 -11.531 1 80.06 119 ILE A O 1
ATOM 998 N N . LYS A 1 120 ? 5 -38.938 -9.664 1 72.81 120 LYS A N 1
ATOM 999 C CA . LYS A 1 120 ? 5.977 -39.969 -9.281 1 72.81 120 LYS A CA 1
ATOM 1000 C C . LYS A 1 120 ? 5.312 -41.312 -9.109 1 72.81 120 LYS A C 1
ATOM 1002 O O . LYS A 1 120 ? 5.961 -42.344 -9.273 1 72.81 120 LYS A O 1
ATOM 1007 N N . LEU A 1 121 ? 3.979 -41.344 -8.875 1 56.81 121 LEU A N 1
ATOM 1008 C CA . LEU A 1 121 ? 3.293 -42.625 -8.703 1 56.81 121 LEU A CA 1
ATOM 1009 C C . LEU A 1 121 ? 2.814 -43.156 -10.047 1 56.81 121 LEU A C 1
ATOM 1011 O O . LEU A 1 121 ? 2.896 -44.375 -10.297 1 56.81 121 LEU A O 1
ATOM 1015 N N . MET B 1 1 ? -14.703 -63.156 -37.406 1 39.28 1 MET B N 1
ATOM 1016 C CA . MET B 1 1 ? -14.531 -62.219 -36.312 1 39.28 1 MET B CA 1
ATOM 1017 C C . MET B 1 1 ? -13.086 -61.75 -36.188 1 39.28 1 MET B C 1
ATOM 1019 O O . MET B 1 1 ? -12.203 -62.531 -35.844 1 39.28 1 MET B O 1
ATOM 1023 N N . SER B 1 2 ? -12.672 -61 -37.219 1 40.41 2 SER B N 1
ATOM 1024 C CA . SER B 1 2 ? -11.359 -60.375 -37.375 1 40.41 2 SER B CA 1
ATOM 1025 C C . SER B 1 2 ? -11 -59.5 -36.188 1 40.41 2 SER B C 1
ATOM 1027 O O . SER B 1 2 ? -11.688 -58.531 -35.906 1 40.41 2 SER B O 1
ATOM 1029 N N . TYR B 1 3 ? -10.43 -60.156 -35.125 1 37.28 3 TYR B N 1
ATOM 1030 C CA . TYR B 1 3 ? -9.828 -59.438 -34 1 37.28 3 TYR B CA 1
ATOM 1031 C C . TYR B 1 3 ? -8.852 -58.375 -34.5 1 37.28 3 TYR B C 1
ATOM 1033 O O . TYR B 1 3 ? -7.852 -58.688 -35.156 1 37.28 3 TYR B O 1
ATOM 1041 N N . ASN B 1 4 ? -9.352 -57.219 -34.938 1 39.81 4 ASN B N 1
ATOM 1042 C CA . ASN B 1 4 ? -8.508 -56.062 -35.156 1 39.81 4 ASN B CA 1
ATOM 1043 C C . ASN B 1 4 ? -7.496 -55.875 -34.031 1 39.81 4 ASN B C 1
ATOM 1045 O O . ASN B 1 4 ? -7.871 -55.562 -32.906 1 39.81 4 ASN B O 1
ATOM 1049 N N . ILE B 1 5 ? -6.406 -56.625 -34.031 1 39.88 5 ILE B N 1
ATOM 1050 C CA . ILE B 1 5 ? -5.23 -56.469 -33.188 1 39.88 5 ILE B CA 1
ATOM 1051 C C . ILE B 1 5 ? -4.77 -55 -33.219 1 39.88 5 ILE B C 1
ATOM 1053 O O . ILE B 1 5 ? -4.324 -54.531 -34.281 1 39.88 5 ILE B O 1
ATOM 1057 N N . ILE B 1 6 ? -5.449 -54.094 -32.625 1 49 6 ILE B N 1
ATOM 1058 C CA . ILE B 1 6 ? -4.805 -52.781 -32.406 1 49 6 ILE B CA 1
ATOM 1059 C C . ILE B 1 6 ? -3.344 -53 -32.031 1 49 6 ILE B C 1
ATOM 1061 O O . ILE B 1 6 ? -3.047 -53.719 -31.062 1 49 6 ILE B O 1
ATOM 1065 N N . PRO B 1 7 ? -2.344 -52.719 -32.875 1 44.34 7 PRO B N 1
ATOM 1066 C CA . PRO B 1 7 ? -0.942 -53.062 -32.594 1 44.34 7 PRO B CA 1
ATOM 1067 C C . PRO B 1 7 ? -0.467 -52.5 -31.25 1 44.34 7 PRO B C 1
ATOM 1069 O O . PRO B 1 7 ? -0.885 -51.406 -30.844 1 44.34 7 PRO B O 1
ATOM 1072 N N . HIS B 1 8 ? 0.071 -53.281 -30.281 1 49.97 8 HIS B N 1
ATOM 1073 C CA . HIS B 1 8 ? 0.679 -53.031 -28.969 1 49.97 8 HIS B CA 1
ATOM 1074 C C . HIS B 1 8 ? 1.624 -51.844 -29.016 1 49.97 8 HIS B C 1
ATOM 1076 O O . HIS B 1 8 ? 2.039 -51.344 -27.969 1 49.97 8 HIS B O 1
ATOM 1082 N N . LYS B 1 9 ? 2.107 -51.5 -30.172 1 50.44 9 LYS B N 1
ATOM 1083 C CA . LYS B 1 9 ? 3.082 -50.438 -30.312 1 50.44 9 LYS B CA 1
ATOM 1084 C C . LYS B 1 9 ? 2.461 -49.094 -29.984 1 50.44 9 LYS B C 1
ATOM 1086 O O . LYS B 1 9 ? 3.117 -48.219 -29.391 1 50.44 9 LYS B O 1
ATOM 1091 N N . TYR B 1 10 ? 1.273 -48.781 -30.344 1 48.38 10 TYR B N 1
ATOM 1092 C CA . TYR B 1 10 ? 0.63 -47.5 -30.094 1 48.38 10 TYR B CA 1
ATOM 1093 C C . TYR B 1 10 ? 0.371 -47.312 -28.594 1 48.38 10 TYR B C 1
ATOM 1095 O O . TYR B 1 10 ? 0.488 -46.188 -28.078 1 48.38 10 TYR B O 1
ATOM 1103 N N . ILE B 1 11 ? 0.098 -48.344 -27.922 1 47.09 11 ILE B N 1
ATOM 1104 C CA . ILE B 1 11 ? -0.117 -48.25 -26.484 1 47.09 11 ILE B CA 1
ATOM 1105 C C . ILE B 1 11 ? 1.2 -47.938 -25.781 1 47.09 11 ILE B C 1
ATOM 1107 O O . ILE B 1 11 ? 1.242 -47.062 -24.906 1 47.09 11 ILE B O 1
ATOM 1111 N N . TYR B 1 12 ? 2.221 -48.562 -26.281 1 49.5 12 TYR B N 1
ATOM 1112 C CA . TYR B 1 12 ? 3.52 -48.312 -25.656 1 49.5 12 TYR B CA 1
ATOM 1113 C C . TYR B 1 12 ? 4.008 -46.906 -25.953 1 49.5 12 TYR B C 1
ATOM 1115 O O . TYR B 1 12 ? 4.609 -46.25 -25.109 1 49.5 12 TYR B O 1
ATOM 1123 N N . MET B 1 13 ? 3.783 -46.406 -27.109 1 46.34 13 MET B N 1
ATOM 1124 C CA . MET B 1 13 ? 4.238 -45.062 -27.469 1 46.34 13 MET B CA 1
ATOM 1125 C C . MET B 1 13 ? 3.443 -44 -26.719 1 46.34 13 MET B C 1
ATOM 1127 O O . MET B 1 13 ? 4 -43 -26.297 1 46.34 13 MET B O 1
ATOM 1131 N N . ALA B 1 14 ? 2.094 -44.156 -26.703 1 54.5 14 ALA B N 1
ATOM 1132 C CA . ALA B 1 14 ? 1.254 -43.219 -25.938 1 54.5 14 ALA B CA 1
ATOM 1133 C C . ALA B 1 14 ? 1.695 -43.188 -24.484 1 54.5 14 ALA B C 1
ATOM 1135 O O . ALA B 1 14 ? 1.793 -42.094 -23.906 1 54.5 14 ALA B O 1
ATOM 1136 N N . ASP B 1 15 ? 2.076 -44.406 -24.094 1 60.03 15 ASP B N 1
ATOM 1137 C CA . ASP B 1 15 ? 2.543 -44.531 -22.703 1 60.03 15 ASP B CA 1
ATOM 1138 C C . ASP B 1 15 ? 3.891 -43.812 -22.516 1 60.03 15 ASP B C 1
ATOM 1140 O O . ASP B 1 15 ? 4.094 -43.094 -21.547 1 60.03 15 ASP B O 1
ATOM 1144 N N . PHE B 1 16 ? 4.711 -44 -23.594 1 55.22 16 PHE B N 1
ATOM 1145 C CA . PHE B 1 16 ? 6.023 -43.375 -23.469 1 55.22 16 PHE B CA 1
ATOM 1146 C C . PHE B 1 16 ? 5.914 -41.875 -23.562 1 55.22 16 PHE B C 1
ATOM 1148 O O . PHE B 1 16 ? 6.566 -41.156 -22.797 1 55.22 16 PHE B O 1
ATOM 1155 N N . GLN B 1 17 ? 5.102 -41.344 -24.5 1 62.81 17 GLN B N 1
ATOM 1156 C CA . GLN B 1 17 ? 4.902 -39.906 -24.641 1 62.81 17 GLN B CA 1
ATOM 1157 C C . GLN B 1 17 ? 4.273 -39.312 -23.375 1 62.81 17 GLN B C 1
ATOM 1159 O O . GLN B 1 17 ? 4.625 -38.219 -22.953 1 62.81 17 GLN B O 1
ATOM 1164 N N . ASP B 1 18 ? 3.469 -40.125 -22.828 1 67.44 18 ASP B N 1
ATOM 1165 C CA . ASP B 1 18 ? 2.84 -39.656 -21.578 1 67.44 18 ASP B CA 1
ATOM 1166 C C . ASP B 1 18 ? 3.855 -39.594 -20.453 1 67.44 18 ASP B C 1
ATOM 1168 O O . ASP B 1 18 ? 3.867 -38.625 -19.672 1 67.44 18 ASP B O 1
ATOM 1172 N N . ILE B 1 19 ? 4.699 -40.688 -20.406 1 65.94 19 ILE B N 1
ATOM 1173 C CA . ILE B 1 19 ? 5.719 -40.719 -19.359 1 65.94 19 ILE B CA 1
ATOM 1174 C C . ILE B 1 19 ? 6.668 -39.531 -19.547 1 65.94 19 ILE B C 1
ATOM 1176 O O . ILE B 1 19 ? 7.023 -38.844 -18.594 1 65.94 19 ILE B O 1
ATOM 1180 N N . LEU B 1 20 ? 7.059 -39.312 -20.828 1 64.06 20 LEU B N 1
ATOM 1181 C CA . LEU B 1 20 ? 7.949 -38.188 -21.109 1 64.06 20 LEU B CA 1
ATOM 1182 C C . LEU B 1 20 ? 7.281 -36.875 -20.766 1 64.06 20 LEU B C 1
ATOM 1184 O O . LEU B 1 20 ? 7.898 -36 -20.156 1 64.06 20 LEU B O 1
ATOM 1188 N N . ASN B 1 21 ? 6.023 -36.844 -21.141 1 74.19 21 ASN B N 1
ATOM 1189 C CA . ASN B 1 21 ? 5.289 -35.625 -20.859 1 74.19 21 ASN B CA 1
ATOM 1190 C C . ASN B 1 21 ? 5.18 -35.375 -19.359 1 74.19 21 ASN B C 1
ATOM 1192 O O .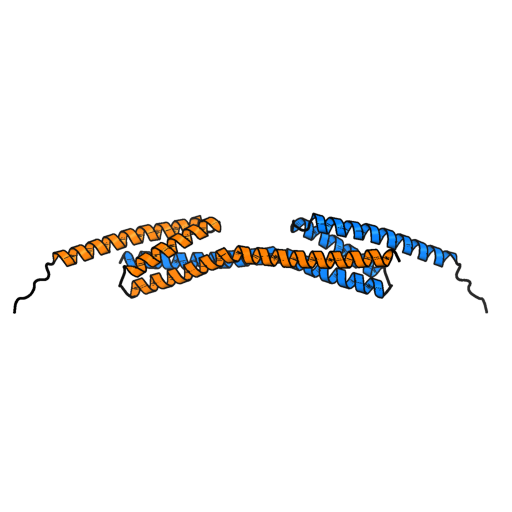 ASN B 1 21 ? 5.363 -34.25 -18.891 1 74.19 21 ASN B O 1
ATOM 1196 N N . TYR B 1 22 ? 5.133 -36.531 -18.641 1 78.62 22 TYR B N 1
ATOM 1197 C CA . TYR B 1 22 ? 5.016 -36.344 -17.203 1 78.62 22 TYR B CA 1
ATOM 1198 C C . TYR B 1 22 ? 6.359 -35.969 -16.578 1 78.62 22 TYR B C 1
ATOM 1200 O O . TYR B 1 22 ? 6.414 -35.188 -15.648 1 78.62 22 TYR B O 1
ATOM 1208 N N . THR B 1 23 ? 7.434 -36.5 -17.125 1 81.44 23 THR B N 1
ATOM 1209 C CA . THR B 1 23 ? 8.758 -36.188 -16.625 1 81.44 23 THR B CA 1
ATOM 1210 C C . THR B 1 23 ? 9.078 -34.719 -16.875 1 81.44 23 THR B C 1
ATOM 1212 O O . THR B 1 23 ? 9.609 -34 -16 1 81.44 23 THR B O 1
ATOM 1215 N N . ILE B 1 24 ? 8.75 -34.25 -18.047 1 82.88 24 ILE B N 1
ATOM 1216 C CA . ILE B 1 24 ? 8.984 -32.844 -18.406 1 82.88 24 ILE B CA 1
ATOM 1217 C C . ILE B 1 24 ? 8.117 -31.938 -17.531 1 82.88 24 ILE B C 1
ATOM 1219 O O . ILE B 1 24 ? 8.586 -30.906 -17.047 1 82.88 24 ILE B O 1
ATOM 1223 N N . MET B 1 25 ? 6.918 -32.375 -17.359 1 87.62 25 MET B N 1
ATOM 1224 C CA . MET B 1 25 ? 6.008 -31.578 -16.516 1 87.62 25 MET B CA 1
ATOM 1225 C C . MET B 1 25 ? 6.52 -31.5 -15.086 1 87.62 25 MET B C 1
ATOM 1227 O O . MET B 1 25 ? 6.516 -30.422 -14.484 1 87.62 25 MET B O 1
ATOM 1231 N N . ARG B 1 26 ? 7.012 -32.625 -14.609 1 89.94 26 ARG B N 1
ATOM 1232 C CA . ARG B 1 26 ? 7.543 -32.688 -13.25 1 89.94 26 ARG B CA 1
ATOM 1233 C C . ARG B 1 26 ? 8.758 -31.766 -13.109 1 89.94 26 ARG B C 1
ATOM 1235 O O . ARG B 1 26 ? 8.883 -31.047 -12.125 1 89.94 26 ARG B O 1
ATOM 1242 N N . LYS B 1 27 ? 9.633 -31.812 -14.023 1 91.5 27 LYS B N 1
ATOM 1243 C CA . LYS B 1 27 ? 10.828 -30.969 -14.008 1 91.5 27 LYS B CA 1
ATOM 1244 C C . LYS B 1 27 ? 10.453 -29.484 -14.055 1 91.5 27 LYS B C 1
ATOM 1246 O O . LYS B 1 27 ? 11 -28.688 -13.305 1 91.5 27 LYS B O 1
ATOM 1251 N N . ARG B 1 28 ? 9.539 -29.125 -14.977 1 93.75 28 ARG B N 1
ATOM 1252 C CA . ARG B 1 28 ? 9.109 -27.734 -15.102 1 93.75 28 ARG B CA 1
ATOM 1253 C C . ARG B 1 28 ? 8.414 -27.266 -13.828 1 93.75 28 ARG B C 1
ATOM 1255 O O . ARG B 1 28 ? 8.609 -26.125 -13.398 1 93.75 28 ARG B O 1
ATOM 1262 N N . MET B 1 29 ? 7.633 -28.156 -13.273 1 93.81 29 MET B N 1
ATOM 1263 C CA . MET B 1 29 ? 6.953 -27.812 -12.023 1 93.81 29 MET B CA 1
ATOM 1264 C C . MET B 1 29 ? 7.961 -27.578 -10.898 1 93.81 29 MET B C 1
ATOM 1266 O O . MET B 1 29 ? 7.809 -26.656 -10.102 1 93.81 29 MET B O 1
ATOM 1270 N N . SER B 1 30 ? 8.984 -28.406 -10.812 1 94.38 30 SER B N 1
ATOM 1271 C CA . SER B 1 30 ? 10.039 -28.234 -9.82 1 94.38 30 SER B CA 1
ATOM 1272 C C . SER B 1 30 ? 10.773 -26.906 -10.023 1 94.38 30 SER B C 1
ATOM 1274 O O . SER B 1 30 ? 11.133 -26.234 -9.055 1 94.38 30 SER B O 1
ATOM 1276 N N . GLN B 1 31 ? 10.938 -26.516 -11.258 1 95.44 31 GLN B N 1
ATOM 1277 C CA . GLN B 1 31 ? 11.555 -25.234 -11.57 1 95.44 31 GLN B CA 1
ATOM 1278 C C . GLN B 1 31 ? 10.688 -24.062 -11.094 1 95.44 31 GLN B C 1
ATOM 1280 O O . GLN B 1 31 ? 11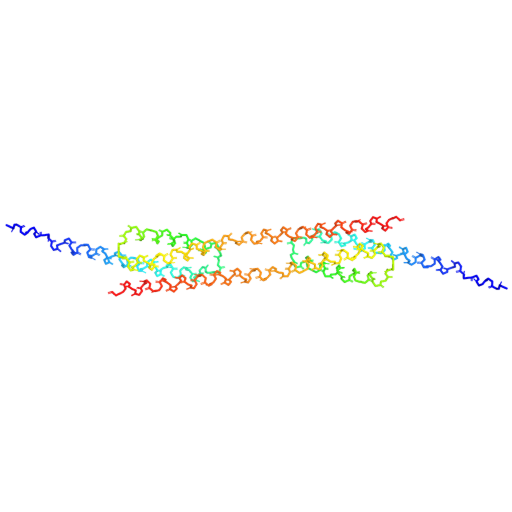.195 -23.094 -10.539 1 95.44 31 GLN B O 1
ATOM 1285 N N . PHE B 1 32 ? 9.414 -24.219 -11.359 1 96.5 32 PHE B N 1
ATOM 1286 C CA . PHE B 1 32 ? 8.5 -23.188 -10.891 1 96.5 32 PHE B CA 1
ATOM 1287 C C . PHE B 1 32 ? 8.547 -23.062 -9.375 1 96.5 32 PHE B C 1
ATOM 1289 O O . PHE B 1 32 ? 8.492 -21.953 -8.836 1 96.5 32 PHE B O 1
ATOM 1296 N N . GLU B 1 33 ? 8.555 -24.219 -8.648 1 96.19 33 GLU B N 1
ATOM 1297 C CA . GLU B 1 33 ? 8.648 -24.203 -7.191 1 96.19 33 GLU B CA 1
ATOM 1298 C C . GLU B 1 33 ? 9.852 -23.375 -6.727 1 96.19 33 GLU B C 1
ATOM 1300 O O . GLU B 1 33 ? 9.719 -22.516 -5.852 1 96.19 33 GLU B O 1
ATOM 1305 N N . GLU B 1 34 ? 10.977 -23.578 -7.324 1 96.31 34 GLU B N 1
ATOM 1306 C CA . GLU B 1 34 ? 12.203 -22.859 -6.969 1 96.31 34 GLU B CA 1
ATOM 1307 C C . GLU B 1 34 ? 12.102 -21.375 -7.32 1 96.31 34 GLU B C 1
ATOM 1309 O O . GLU B 1 34 ? 12.492 -20.516 -6.527 1 96.31 34 GLU B O 1
ATOM 1314 N N . GLU B 1 35 ? 11.57 -21.078 -8.484 1 97.19 35 GLU B N 1
ATOM 1315 C CA . GLU B 1 35 ? 11.43 -19.688 -8.93 1 97.19 35 GLU B CA 1
ATOM 1316 C C . GLU B 1 35 ? 10.492 -18.906 -8.016 1 97.19 35 GLU B C 1
ATOM 1318 O O . GLU B 1 35 ? 10.734 -17.734 -7.723 1 97.19 35 GLU B O 1
ATOM 1323 N N . LEU B 1 36 ? 9.43 -19.562 -7.617 1 97.81 36 LEU B N 1
ATOM 1324 C CA . LEU B 1 36 ? 8.484 -18.906 -6.715 1 97.81 36 LEU B CA 1
ATOM 1325 C C . LEU B 1 36 ? 9.148 -18.578 -5.383 1 97.81 36 LEU B C 1
ATOM 1327 O O . LEU B 1 36 ? 8.969 -17.469 -4.859 1 97.81 36 LEU B O 1
ATOM 1331 N N . LYS B 1 37 ? 9.898 -19.469 -4.855 1 96.38 37 LYS B N 1
ATOM 1332 C CA . LYS B 1 37 ? 10.602 -19.266 -3.594 1 96.38 37 LYS B CA 1
ATOM 1333 C C . LYS B 1 37 ? 11.641 -18.156 -3.711 1 96.38 37 LYS B C 1
ATOM 1335 O O . LYS B 1 37 ? 11.75 -17.312 -2.826 1 96.38 37 LYS B O 1
ATOM 1340 N N . LEU B 1 38 ? 12.305 -18.125 -4.82 1 95.5 38 LEU B N 1
ATOM 1341 C CA . LEU B 1 38 ? 13.391 -17.188 -5.039 1 95.5 38 LEU B CA 1
ATOM 1342 C C . LEU B 1 38 ? 12.852 -15.773 -5.246 1 95.5 38 LEU B C 1
ATOM 1344 O O . LEU B 1 38 ? 13.5 -14.797 -4.859 1 95.5 38 LEU B O 1
ATOM 1348 N N . ASN B 1 39 ? 11.695 -15.711 -5.875 1 94.25 39 ASN B N 1
ATOM 1349 C CA . ASN B 1 39 ? 11.188 -14.414 -6.305 1 94.25 39 ASN B CA 1
ATOM 1350 C C . ASN B 1 39 ? 10.047 -13.93 -5.41 1 94.25 39 ASN B C 1
ATOM 1352 O O . ASN B 1 39 ? 9.375 -12.953 -5.73 1 94.25 39 ASN B O 1
ATOM 1356 N N . ARG B 1 40 ? 9.898 -14.508 -4.309 1 93.12 40 ARG B N 1
ATOM 1357 C CA . ARG B 1 40 ? 8.734 -14.266 -3.457 1 93.12 40 ARG B CA 1
ATOM 1358 C C . ARG B 1 40 ? 8.719 -12.828 -2.953 1 93.12 40 ARG B C 1
ATOM 1360 O O . ARG B 1 40 ? 7.648 -12.266 -2.699 1 93.12 40 ARG B O 1
ATOM 1367 N N . GLU B 1 41 ? 9.836 -12.258 -2.889 1 90.75 41 GLU B N 1
ATOM 1368 C CA . GLU B 1 41 ? 9.914 -10.93 -2.281 1 90.75 41 GLU B CA 1
ATOM 1369 C C . GLU B 1 41 ? 9.914 -9.836 -3.344 1 90.75 41 GLU B C 1
ATOM 1371 O O . GLU B 1 41 ? 9.781 -8.656 -3.023 1 90.75 41 GLU B O 1
ATOM 1376 N N . SER B 1 42 ? 10.102 -10.164 -4.551 1 93.12 42 SER B N 1
ATOM 1377 C CA . SER B 1 42 ? 10.109 -9.211 -5.656 1 93.12 42 SER B CA 1
ATOM 1378 C C . SER B 1 42 ? 8.805 -9.266 -6.438 1 93.12 42 SER B C 1
ATOM 1380 O O . SER B 1 42 ? 8.586 -10.188 -7.227 1 93.12 42 SER B O 1
ATOM 1382 N N . PRO B 1 43 ? 7.98 -8.25 -6.281 1 92.62 43 PRO B N 1
ATOM 1383 C CA . PRO B 1 43 ? 6.684 -8.281 -6.961 1 92.62 43 PRO B CA 1
ATOM 1384 C C . PRO B 1 43 ? 6.816 -8.414 -8.477 1 92.62 43 PRO B C 1
ATOM 1386 O O . PRO B 1 43 ? 6.031 -9.125 -9.109 1 92.62 43 PRO B O 1
ATOM 1389 N N . ARG B 1 44 ? 7.754 -7.742 -9.086 1 94 44 ARG B N 1
ATOM 1390 C CA . ARG B 1 44 ? 7.934 -7.773 -10.531 1 94 44 ARG B CA 1
ATOM 1391 C C . ARG B 1 44 ? 8.359 -9.164 -11 1 94 44 ARG B C 1
ATOM 1393 O O . ARG B 1 44 ? 7.758 -9.719 -11.922 1 94 44 ARG B O 1
ATOM 1400 N N . SER B 1 45 ? 9.359 -9.656 -10.305 1 96.44 45 SER B N 1
ATOM 1401 C CA . SER B 1 45 ? 9.844 -10.984 -10.688 1 96.44 45 SER B CA 1
ATOM 1402 C C . SER B 1 45 ? 8.797 -12.055 -10.391 1 96.44 45 SER B C 1
ATOM 1404 O O . SER B 1 45 ? 8.602 -12.969 -11.195 1 96.44 45 SER B O 1
ATOM 1406 N N . LEU B 1 46 ? 8.195 -11.914 -9.266 1 97.69 46 LEU B N 1
ATOM 1407 C CA . LEU B 1 46 ? 7.145 -12.867 -8.914 1 97.69 46 LEU B CA 1
ATOM 1408 C C . LEU B 1 46 ? 6.031 -12.859 -9.953 1 97.69 46 LEU B C 1
ATOM 1410 O O . LEU B 1 46 ? 5.539 -13.922 -10.352 1 97.69 46 LEU B O 1
ATOM 1414 N N . LYS B 1 47 ? 5.641 -11.711 -10.414 1 97.44 47 LYS B N 1
ATOM 1415 C CA . LYS B 1 47 ? 4.609 -11.562 -11.438 1 97.44 47 LYS B CA 1
ATOM 1416 C C . LYS B 1 47 ? 4.965 -12.344 -12.695 1 97.44 47 LYS B C 1
ATOM 1418 O O . LYS B 1 47 ? 4.121 -13.039 -13.258 1 97.44 47 LYS B O 1
ATOM 1423 N N . GLU B 1 48 ? 6.168 -12.203 -13.133 1 97.75 48 GLU B N 1
ATOM 1424 C CA . GLU B 1 48 ? 6.617 -12.875 -14.344 1 97.75 48 GLU B CA 1
ATOM 1425 C C . GLU B 1 48 ? 6.566 -14.398 -14.18 1 97.75 48 GLU B C 1
ATOM 1427 O O . GLU B 1 48 ? 6.094 -15.102 -15.07 1 97.75 48 GLU B O 1
ATOM 1432 N N . VAL B 1 49 ? 7.074 -14.805 -13.047 1 97.88 49 VAL B N 1
ATOM 1433 C CA . VAL B 1 49 ? 7.059 -16.234 -12.773 1 97.88 49 VAL B CA 1
ATOM 1434 C C . VAL B 1 49 ? 5.617 -16.75 -12.766 1 97.88 49 VAL B C 1
ATOM 1436 O O . VAL B 1 49 ? 5.316 -17.781 -13.344 1 97.88 49 VAL B O 1
ATOM 1439 N N . VAL B 1 50 ? 4.719 -16.047 -12.125 1 98.12 50 VAL B N 1
ATOM 1440 C CA . VAL B 1 50 ? 3.324 -16.453 -12 1 98.12 50 VAL B CA 1
ATOM 1441 C C . VAL B 1 50 ? 2.658 -16.453 -13.367 1 98.12 50 VAL B C 1
ATOM 1443 O O . VAL B 1 50 ? 1.892 -17.359 -13.695 1 98.12 50 VAL B O 1
ATOM 1446 N N . LYS B 1 51 ? 2.957 -15.5 -14.211 1 98.06 51 LYS B N 1
ATOM 1447 C CA . LYS B 1 51 ? 2.418 -15.461 -15.57 1 98.06 51 LYS B CA 1
ATOM 1448 C C . LYS B 1 51 ? 2.852 -16.688 -16.375 1 98.06 51 LYS B C 1
ATOM 1450 O O . LYS B 1 51 ? 2.039 -17.297 -17.062 1 98.06 51 LYS B O 1
ATOM 1455 N N . GLU B 1 52 ? 4.105 -16.953 -16.297 1 97.62 52 GLU B N 1
ATOM 1456 C CA . GLU B 1 52 ? 4.617 -18.125 -17 1 97.62 52 GLU B CA 1
ATOM 1457 C C . GLU B 1 52 ? 3.965 -19.406 -16.469 1 97.62 52 GLU B C 1
ATOM 1459 O O . GLU B 1 52 ? 3.615 -20.297 -17.25 1 97.62 52 GLU B O 1
ATOM 1464 N N . PHE B 1 53 ? 3.807 -19.484 -15.164 1 97.44 53 PHE B N 1
ATOM 1465 C CA . PHE B 1 53 ? 3.166 -20.641 -14.547 1 97.44 53 PHE B CA 1
ATOM 1466 C C . PHE B 1 53 ? 1.742 -20.797 -15.062 1 97.44 53 PHE B C 1
ATOM 1468 O O . PHE B 1 53 ? 1.322 -21.922 -15.391 1 97.44 53 PHE B O 1
ATOM 1475 N N . ILE B 1 54 ? 1.013 -19.734 -15.148 1 97.75 54 ILE B N 1
ATOM 1476 C CA . ILE B 1 54 ? -0.364 -19.766 -15.625 1 97.75 54 ILE B CA 1
ATOM 1477 C C . ILE B 1 54 ? -0.396 -20.281 -17.062 1 97.75 54 ILE B C 1
ATOM 1479 O O . ILE B 1 54 ? -1.198 -21.156 -17.406 1 97.75 54 ILE B O 1
ATOM 1483 N N . SER B 1 55 ? 0.48 -19.734 -17.875 1 95.75 55 SER B N 1
ATOM 1484 C CA . SER B 1 55 ? 0.548 -20.156 -19.266 1 95.75 55 SER B CA 1
ATOM 1485 C C . SER B 1 55 ? 0.866 -21.641 -19.375 1 95.75 55 SER B C 1
ATOM 1487 O O . SER B 1 55 ? 0.227 -22.375 -20.141 1 95.75 55 SER B O 1
ATOM 1489 N N . PHE B 1 56 ? 1.819 -22.094 -18.625 1 94.56 56 PHE B N 1
ATOM 1490 C CA . PHE B 1 56 ? 2.211 -23.5 -18.609 1 94.56 56 PHE B CA 1
ATOM 1491 C C . PHE B 1 56 ? 1.041 -24.375 -18.172 1 94.56 56 PHE B C 1
ATOM 1493 O O . PHE B 1 56 ? 0.732 -25.375 -18.844 1 94.56 56 PHE B O 1
ATOM 1500 N N . THR B 1 57 ? 0.385 -24.031 -17.078 1 94.5 57 THR B N 1
ATOM 1501 C CA . THR B 1 57 ? -0.7 -24.828 -16.516 1 94.5 57 THR B CA 1
ATOM 1502 C C . THR B 1 57 ? -1.877 -24.906 -17.484 1 94.5 57 THR B C 1
ATOM 1504 O O . THR B 1 57 ? -2.492 -25.953 -17.641 1 94.5 57 THR B O 1
ATOM 1507 N N . LYS B 1 58 ? -2.191 -23.781 -18.156 1 94.38 58 LYS B N 1
ATOM 1508 C CA . LYS B 1 58 ? -3.238 -23.812 -19.172 1 94.38 58 LYS B CA 1
ATOM 1509 C C . LYS B 1 58 ? -2.9 -24.781 -20.281 1 94.38 58 LYS B C 1
ATOM 1511 O O . LYS B 1 58 ? -3.775 -25.5 -20.781 1 94.38 58 LYS B O 1
ATOM 1516 N N . GLY B 1 59 ? -1.619 -24.797 -20.703 1 89.38 59 GLY B N 1
ATOM 1517 C CA . GLY B 1 59 ? -1.171 -25.734 -21.719 1 89.38 59 GLY B CA 1
ATOM 1518 C C . GLY B 1 59 ? -1.317 -27.188 -21.281 1 89.38 59 GLY B C 1
ATOM 1519 O O . GLY B 1 59 ? -1.77 -28.031 -22.047 1 89.38 59 GLY B O 1
ATOM 1520 N N . VAL B 1 60 ? -0.97 -27.422 -20.047 1 88 60 VAL B N 1
ATOM 1521 C CA . VAL B 1 60 ? -1.08 -28.781 -19.516 1 88 60 VAL B CA 1
ATOM 1522 C C . VAL B 1 60 ? -2.547 -29.203 -19.484 1 88 60 VAL B C 1
ATOM 1524 O O . VAL B 1 60 ? -2.879 -30.328 -19.875 1 88 60 VAL B O 1
ATOM 1527 N N . LEU B 1 61 ? -3.416 -28.297 -19.062 1 89.38 61 LEU B N 1
ATOM 1528 C CA . LEU B 1 61 ? -4.84 -28.594 -18.938 1 89.38 61 LEU B CA 1
ATOM 1529 C C . LEU B 1 61 ? -5.461 -28.891 -20.297 1 89.38 61 LEU B C 1
ATOM 1531 O O . LEU B 1 61 ? -6.438 -29.641 -20.391 1 89.38 61 LEU B O 1
ATOM 1535 N N . ARG B 1 62 ? -4.891 -28.406 -21.375 1 87.94 62 ARG B N 1
ATOM 1536 C CA . ARG B 1 62 ? -5.391 -28.641 -22.719 1 87.94 62 ARG B CA 1
ATOM 1537 C C . ARG B 1 62 ? -4.984 -30.031 -23.203 1 87.94 62 ARG B C 1
ATOM 1539 O O . ARG B 1 62 ? -5.672 -30.625 -24.047 1 87.94 62 ARG B O 1
ATOM 1546 N N . GLU B 1 63 ? -3.957 -30.547 -22.641 1 82.19 63 GLU B N 1
ATOM 1547 C CA . GLU B 1 63 ? -3.373 -31.766 -23.188 1 82.19 63 GLU B CA 1
ATOM 1548 C C . GLU B 1 63 ? -3.748 -33 -22.344 1 82.19 63 GLU B C 1
ATOM 1550 O O . GLU B 1 63 ? -3.816 -34.094 -22.859 1 82.19 63 GLU B O 1
ATOM 1555 N N . ILE B 1 64 ? -3.902 -32.781 -21.062 1 79.06 64 ILE B N 1
ATOM 1556 C CA . ILE B 1 64 ? -4.102 -33.906 -20.156 1 79.06 64 ILE B CA 1
ATOM 1557 C C . ILE B 1 64 ? -5.598 -34.125 -19.953 1 79.06 64 ILE B C 1
ATOM 1559 O O . ILE B 1 64 ? -6.344 -33.188 -19.672 1 79.06 64 ILE B O 1
ATOM 1563 N N . ASN B 1 65 ? -5.98 -35.375 -20.062 1 80.06 65 ASN B N 1
ATOM 1564 C CA . ASN B 1 65 ? -7.395 -35.719 -19.953 1 80.06 65 ASN B CA 1
ATOM 1565 C C . ASN B 1 65 ? -7.715 -36.375 -18.625 1 80.06 65 ASN B C 1
ATOM 1567 O O . ASN B 1 65 ? -8.883 -36.531 -18.266 1 80.06 65 ASN B O 1
ATOM 1571 N N . ASP B 1 66 ? -6.719 -36.812 -17.859 1 82.62 66 ASP B N 1
ATOM 1572 C CA . ASP B 1 66 ? -6.957 -37.406 -16.562 1 82.62 66 ASP B CA 1
ATOM 1573 C C . ASP B 1 66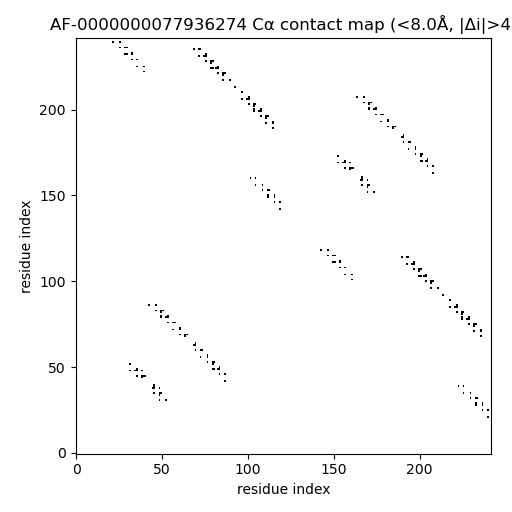 ? -7.699 -36.438 -15.633 1 82.62 66 ASP B C 1
ATOM 1575 O O . ASP B 1 66 ? -7.199 -35.344 -15.336 1 82.62 66 ASP B O 1
ATOM 1579 N N . VAL B 1 67 ? -8.859 -36.844 -15.172 1 85.5 67 VAL B N 1
ATOM 1580 C CA . VAL B 1 67 ? -9.766 -35.969 -14.422 1 85.5 67 VAL B CA 1
ATOM 1581 C C . VAL B 1 67 ? -9.125 -35.562 -13.094 1 85.5 67 VAL B C 1
ATOM 1583 O O . VAL B 1 67 ? -9.172 -34.406 -12.695 1 85.5 67 VAL B O 1
ATOM 1586 N N . SER B 1 68 ? -8.484 -36.531 -12.352 1 84.75 68 SER B N 1
ATOM 1587 C CA . SER B 1 68 ? -7.887 -36.25 -11.047 1 84.75 68 SER B CA 1
ATOM 1588 C C . SER B 1 68 ? -6.762 -35.219 -11.156 1 84.75 68 SER B C 1
ATOM 1590 O O . SER B 1 68 ? -6.684 -34.281 -10.352 1 84.75 68 SER B O 1
ATOM 1592 N N . PHE B 1 69 ? -5.918 -35.344 -12.18 1 85.38 69 PHE B N 1
ATOM 1593 C CA . PHE B 1 69 ? -4.801 -34.438 -12.383 1 85.38 69 PHE B CA 1
ATOM 1594 C C . PHE B 1 69 ? -5.297 -33.062 -12.828 1 85.38 69 PHE B C 1
ATOM 1596 O O . PHE B 1 69 ? -4.781 -32.031 -12.391 1 85.38 69 PHE B O 1
ATOM 1603 N N . ARG B 1 70 ? -6.348 -33.062 -13.609 1 87.81 70 ARG B N 1
ATOM 1604 C CA . ARG B 1 70 ? -6.938 -31.812 -14.07 1 87.81 70 ARG B CA 1
ATOM 1605 C C . ARG B 1 70 ? -7.504 -31 -12.898 1 87.81 70 ARG B C 1
ATOM 1607 O O . ARG B 1 70 ? -7.449 -29.781 -12.898 1 87.81 70 ARG B O 1
ATOM 1614 N N . GLU B 1 71 ? -8.047 -31.609 -11.922 1 91.19 71 GLU B N 1
ATOM 1615 C CA . GLU B 1 71 ? -8.586 -30.938 -10.75 1 91.19 71 GLU B CA 1
ATOM 1616 C C . GLU B 1 71 ? -7.477 -30.234 -9.961 1 91.19 71 GLU B C 1
ATOM 1618 O O . GLU B 1 71 ? -7.625 -29.078 -9.562 1 91.19 71 GLU B O 1
ATOM 1623 N N . VAL B 1 72 ? -6.332 -30.953 -9.758 1 90.38 72 VAL B N 1
ATOM 1624 C CA . VAL B 1 72 ? -5.199 -30.391 -9.039 1 90.38 72 VAL B CA 1
ATOM 1625 C C . VAL B 1 72 ? -4.637 -29.203 -9.805 1 90.38 72 VAL B C 1
ATOM 1627 O O . VAL B 1 72 ? -4.367 -28.141 -9.227 1 90.38 72 VAL B O 1
ATOM 1630 N N . MET B 1 73 ? -4.551 -29.375 -11.109 1 92.19 73 MET B N 1
ATOM 1631 C CA . MET B 1 73 ? -4.031 -28.297 -11.945 1 92.19 73 MET B CA 1
ATOM 1632 C C . MET B 1 73 ? -4.996 -27.125 -11.977 1 92.19 73 MET B C 1
ATOM 1634 O O . MET B 1 73 ? -4.566 -25.969 -12.008 1 92.19 73 MET B O 1
ATOM 1638 N N . GLY B 1 74 ? -6.27 -27.422 -11.984 1 94.12 74 GLY B N 1
ATOM 1639 C CA . GLY B 1 74 ? -7.266 -26.375 -11.945 1 94.12 74 GLY B CA 1
ATOM 1640 C C . GLY B 1 74 ? -7.195 -25.531 -10.68 1 94.12 74 GLY B C 1
ATOM 1641 O O . GLY B 1 74 ? -7.312 -24.312 -10.727 1 94.12 74 GLY B O 1
ATOM 1642 N N . LYS B 1 75 ? -7.039 -26.188 -9.57 1 95.81 75 LYS B N 1
ATOM 1643 C CA . LYS B 1 75 ? -6.871 -25.5 -8.297 1 95.81 75 LYS B CA 1
ATOM 1644 C C . LYS B 1 75 ? -5.625 -24.625 -8.312 1 95.81 75 LYS B C 1
ATOM 1646 O O . LYS B 1 75 ? -5.656 -23.484 -7.848 1 95.81 75 LYS B O 1
ATOM 1651 N N . GLN B 1 76 ? -4.516 -25.141 -8.805 1 97.19 76 GLN B N 1
ATOM 1652 C CA . GLN B 1 76 ? -3.283 -24.375 -8.93 1 97.19 76 GLN B CA 1
ATOM 1653 C C . GLN B 1 76 ? -3.502 -23.125 -9.781 1 97.19 76 GLN B C 1
ATOM 1655 O O . GLN B 1 76 ? -3.041 -22.031 -9.422 1 97.19 76 GLN B O 1
ATOM 1660 N N . LEU B 1 77 ? -4.195 -23.297 -10.898 1 97.06 77 LEU B N 1
ATOM 1661 C CA . LEU B 1 77 ? -4.457 -22.188 -11.812 1 97.06 77 LEU B CA 1
ATOM 1662 C C . LEU B 1 77 ? -5.273 -21.109 -11.133 1 97.06 77 LEU B C 1
ATOM 1664 O O . LEU B 1 77 ? -4.98 -19.922 -11.281 1 97.06 77 LEU B O 1
ATOM 1668 N N . ARG B 1 78 ? -6.242 -21.453 -10.352 1 97.81 78 ARG B N 1
ATOM 1669 C CA . ARG B 1 78 ? -7.078 -20.5 -9.625 1 97.81 78 ARG B CA 1
ATOM 1670 C C . ARG B 1 78 ? -6.254 -19.703 -8.633 1 97.81 78 ARG B C 1
ATOM 1672 O O . ARG B 1 78 ? -6.367 -18.469 -8.57 1 97.81 78 ARG B O 1
ATOM 1679 N N . ILE B 1 79 ? -5.41 -20.359 -7.93 1 98.38 79 ILE B N 1
ATOM 1680 C CA . ILE B 1 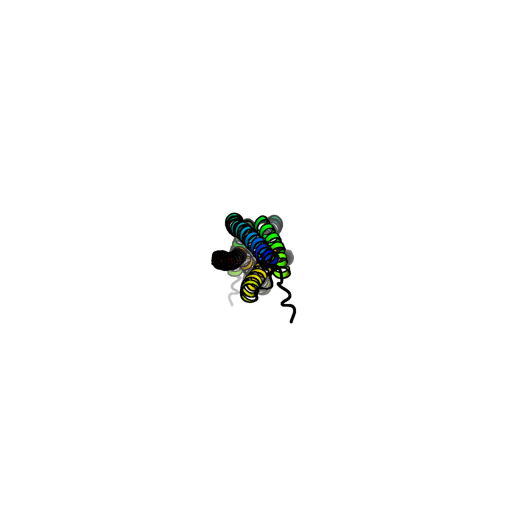79 ? -4.586 -19.703 -6.922 1 98.38 79 ILE B CA 1
ATOM 1681 C C . ILE B 1 79 ? -3.568 -18.797 -7.605 1 98.38 79 ILE B C 1
ATOM 1683 O O . ILE B 1 79 ? -3.32 -17.672 -7.145 1 98.38 79 ILE B O 1
ATOM 1687 N N . ALA B 1 80 ? -2.977 -19.25 -8.656 1 98.44 80 ALA B N 1
ATOM 1688 C CA . ALA B 1 80 ? -2.01 -18.438 -9.391 1 98.44 80 ALA B CA 1
ATOM 1689 C C . ALA B 1 80 ? -2.656 -17.172 -9.945 1 98.44 80 ALA B C 1
ATOM 1691 O O . ALA B 1 80 ? -2.057 -16.094 -9.906 1 98.44 80 ALA B O 1
ATOM 1692 N N . LYS B 1 81 ? -3.867 -17.328 -10.453 1 98 81 LYS B N 1
ATOM 1693 C CA . LYS B 1 81 ? -4.586 -16.156 -10.969 1 98 81 LYS B CA 1
ATOM 1694 C C . LYS B 1 81 ? -4.895 -15.172 -9.852 1 98 81 LYS B C 1
ATOM 1696 O O . LYS B 1 81 ? -4.797 -13.961 -10.047 1 98 81 LYS B O 1
ATOM 1701 N N . ARG B 1 82 ? -5.27 -15.695 -8.719 1 98.12 82 ARG B N 1
ATOM 1702 C CA . ARG B 1 82 ? -5.5 -14.844 -7.559 1 98.12 82 ARG B CA 1
ATOM 1703 C C . ARG B 1 82 ? -4.219 -14.141 -7.133 1 98.12 82 ARG B C 1
ATOM 1705 O O . ARG B 1 82 ? -4.242 -12.961 -6.77 1 98.12 82 ARG B O 1
ATOM 1712 N N . LEU B 1 83 ? -3.15 -14.859 -7.152 1 98.12 83 LEU B N 1
ATOM 1713 C CA . LEU B 1 83 ? -1.85 -14.297 -6.812 1 98.12 83 LEU B CA 1
ATOM 1714 C C . LEU B 1 83 ? -1.479 -13.172 -7.773 1 98.12 83 LEU B C 1
ATOM 1716 O O . LEU B 1 83 ? -1.062 -12.094 -7.344 1 98.12 83 LEU B O 1
ATOM 1720 N N . LEU B 1 84 ? -1.696 -13.383 -9.062 1 97.5 84 LEU B N 1
ATOM 1721 C CA . LEU B 1 84 ? -1.404 -12.367 -10.07 1 97.5 84 LEU B CA 1
ATOM 1722 C C . LEU B 1 84 ? -2.252 -11.117 -9.844 1 97.5 84 LEU B C 1
ATOM 1724 O O . LEU B 1 84 ? -1.742 -10 -9.914 1 97.5 84 LEU B O 1
ATOM 1728 N N . MET B 1 85 ? -3.521 -11.336 -9.562 1 97.06 85 MET B N 1
ATOM 1729 C CA . MET B 1 85 ? -4.422 -10.219 -9.273 1 97.06 85 MET B CA 1
ATOM 1730 C C . MET B 1 85 ? -3.945 -9.438 -8.047 1 97.06 85 MET B C 1
ATOM 1732 O O . MET B 1 85 ? -3.943 -8.211 -8.055 1 97.06 85 MET B O 1
ATOM 1736 N N . THR B 1 86 ? -3.518 -10.188 -7.027 1 96.25 86 THR B N 1
ATOM 1737 C CA . THR B 1 86 ? -3.057 -9.562 -5.793 1 96.25 86 THR B CA 1
ATOM 1738 C C . THR B 1 86 ? -1.798 -8.734 -6.043 1 96.25 86 THR B C 1
ATOM 1740 O O . THR B 1 86 ? -1.665 -7.625 -5.523 1 96.25 86 THR B O 1
ATOM 1743 N N . ILE B 1 87 ? -0.886 -9.203 -6.805 1 96.19 87 ILE B N 1
ATOM 1744 C CA . ILE B 1 87 ? 0.341 -8.484 -7.129 1 96.19 87 ILE B CA 1
ATOM 1745 C C . ILE B 1 87 ? -0.001 -7.176 -7.84 1 96.19 87 ILE B C 1
ATOM 1747 O O . ILE B 1 87 ? 0.576 -6.129 -7.539 1 96.19 87 ILE B O 1
ATOM 1751 N N . ASN B 1 88 ? -0.992 -7.215 -8.672 1 93.25 88 ASN B N 1
ATOM 1752 C CA . ASN B 1 88 ? -1.381 -6.043 -9.453 1 93.25 88 ASN B CA 1
ATOM 1753 C C . ASN B 1 88 ? -2.115 -5.016 -8.602 1 93.25 88 ASN B C 1
ATOM 1755 O O . ASN B 1 88 ? -2.131 -3.828 -8.93 1 93.25 88 ASN B O 1
ATOM 1759 N N . LEU B 1 89 ? -2.684 -5.473 -7.555 1 94.81 89 LEU B N 1
ATOM 1760 C CA . LEU B 1 89 ? -3.455 -4.605 -6.668 1 94.81 89 LEU B CA 1
ATOM 1761 C C . LEU B 1 89 ? -2.537 -3.658 -5.902 1 94.81 89 LEU B C 1
ATOM 1763 O O . LEU B 1 89 ? -2.994 -2.652 -5.355 1 94.81 89 LEU B O 1
ATOM 1767 N N . ARG B 1 90 ? -1.252 -3.953 -5.887 1 91.31 90 ARG B N 1
ATOM 1768 C CA . ARG B 1 90 ? -0.258 -3.16 -5.172 1 91.31 90 ARG B CA 1
ATOM 1769 C C . ARG B 1 90 ? -0.314 -1.697 -5.598 1 91.31 90 ARG B C 1
ATOM 1771 O O . ARG B 1 90 ? -0.375 -0.801 -4.754 1 91.31 90 ARG B O 1
ATOM 1778 N N . TRP B 1 91 ? -0.482 -1.438 -6.848 1 89.38 91 TRP B N 1
ATOM 1779 C CA . TRP B 1 91 ? -0.461 -0.079 -7.379 1 89.38 91 TRP B CA 1
ATOM 1780 C C . TRP B 1 91 ? -1.741 0.667 -7.02 1 89.38 91 TRP B C 1
ATOM 1782 O O . TRP B 1 91 ? -1.71 1.867 -6.738 1 89.38 91 TRP B O 1
ATOM 1792 N N . VAL B 1 92 ? -2.809 -0.063 -6.977 1 91.38 92 VAL B N 1
ATOM 1793 C CA . VAL B 1 92 ? -4.09 0.525 -6.594 1 91.38 92 VAL B CA 1
ATOM 1794 C C . VAL B 1 92 ? -4.039 0.972 -5.137 1 91.38 92 VAL B C 1
ATOM 1796 O O . VAL B 1 92 ? -4.477 2.074 -4.801 1 91.38 92 VAL B O 1
ATOM 1799 N N . LEU B 1 93 ? -3.441 0.17 -4.293 1 92.56 93 LEU B N 1
ATOM 1800 C CA . LEU B 1 93 ? -3.318 0.487 -2.873 1 92.56 93 LEU B CA 1
ATOM 1801 C C . LEU B 1 93 ? -2.465 1.733 -2.668 1 92.56 93 LEU B C 1
ATOM 1803 O O . LEU B 1 93 ? -2.836 2.627 -1.901 1 92.56 93 LEU B O 1
ATOM 1807 N N . ILE B 1 94 ? -1.429 1.845 -3.402 1 91.38 94 ILE B N 1
ATOM 1808 C CA . ILE B 1 94 ? -0.514 2.977 -3.309 1 91.38 94 ILE B CA 1
ATOM 1809 C C . ILE B 1 94 ? -1.206 4.242 -3.812 1 91.38 94 ILE B C 1
ATOM 1811 O O . ILE B 1 94 ? -1.14 5.293 -3.168 1 91.38 94 ILE B O 1
ATOM 1815 N N . PHE B 1 95 ? -1.91 4.102 -4.926 1 92.81 95 PHE B N 1
ATOM 1816 C CA . PHE B 1 95 ? -2.617 5.223 -5.531 1 92.81 95 PHE B CA 1
ATOM 1817 C C . PHE B 1 95 ? -3.695 5.754 -4.594 1 92.81 95 PHE B C 1
ATOM 1819 O O . PHE B 1 95 ? -3.787 6.961 -4.371 1 92.81 95 PHE B O 1
ATOM 1826 N N . LEU B 1 96 ? -4.453 4.848 -3.984 1 93.81 96 LEU B N 1
ATOM 1827 C CA . LEU B 1 96 ? -5.504 5.242 -3.051 1 93.81 96 LEU B CA 1
ATOM 1828 C C . LEU B 1 96 ? -4.91 5.938 -1.828 1 93.81 96 LEU B C 1
ATOM 1830 O O . LEU B 1 96 ? -5.422 6.973 -1.39 1 93.81 96 LEU B O 1
ATOM 1834 N N . TYR B 1 97 ? -3.85 5.375 -1.282 1 93.94 97 TYR B N 1
ATOM 1835 C CA . TYR B 1 97 ? -3.16 5.961 -0.139 1 93.94 97 TYR B CA 1
ATOM 1836 C C . TYR B 1 97 ? -2.699 7.379 -0.451 1 93.94 97 TYR B C 1
ATOM 1838 O O . TYR B 1 97 ? -2.975 8.312 0.312 1 93.94 97 TYR B O 1
ATOM 1846 N N . LYS B 1 98 ? -2.062 7.609 -1.575 1 93.75 98 LYS B N 1
ATOM 1847 C CA . LYS B 1 98 ? -1.552 8.922 -1.976 1 93.75 98 LYS B CA 1
ATOM 1848 C C . LYS B 1 98 ? -2.689 9.914 -2.166 1 93.75 98 LYS B C 1
ATOM 1850 O O . LYS B 1 98 ? -2.572 11.086 -1.78 1 93.75 98 LYS B O 1
ATOM 1855 N N . ARG B 1 99 ? -3.762 9.484 -2.754 1 94.94 99 ARG B N 1
ATOM 1856 C CA . ARG B 1 99 ? -4.914 10.344 -2.992 1 94.94 99 ARG B CA 1
ATOM 1857 C C . ARG B 1 99 ? -5.512 10.844 -1.679 1 94.94 99 ARG B C 1
ATOM 1859 O O . ARG B 1 99 ? -5.828 12.023 -1.543 1 94.94 99 ARG B O 1
ATOM 1866 N N . VAL B 1 100 ? -5.641 9.875 -0.754 1 96.56 100 VAL B N 1
ATOM 1867 C CA . VAL B 1 100 ? -6.215 10.234 0.537 1 96.56 100 VAL B CA 1
ATOM 1868 C C . VAL B 1 100 ? -5.293 11.211 1.258 1 96.56 100 VAL B C 1
ATOM 1870 O O . VAL B 1 100 ? -5.742 12.25 1.759 1 96.56 100 VAL B O 1
ATOM 1873 N N . VAL B 1 101 ? -4.008 10.93 1.285 1 96.06 101 VAL B N 1
ATOM 1874 C CA . VAL B 1 101 ? -3.043 11.805 1.943 1 96.06 101 VAL B CA 1
ATOM 1875 C C . VAL B 1 101 ? -3.078 13.188 1.302 1 96.06 101 VAL B C 1
ATOM 1877 O O . VAL B 1 101 ? -3.16 14.203 2 1 96.06 101 VAL B O 1
ATOM 1880 N N . THR B 1 102 ? -3.088 13.203 -0.015 1 96.06 102 THR B N 1
ATOM 1881 C CA . THR B 1 102 ? -3.092 14.469 -0.738 1 96.06 102 THR B CA 1
ATOM 1882 C C . THR B 1 102 ? -4.355 15.266 -0.425 1 96.06 102 THR B C 1
ATOM 1884 O O . THR B 1 102 ? -4.293 16.469 -0.203 1 96.06 102 THR B O 1
ATOM 1887 N N . SER B 1 103 ? -5.473 14.594 -0.402 1 97.38 103 SER B N 1
ATOM 1888 C CA . SER B 1 103 ? -6.734 15.258 -0.096 1 97.38 103 SER B CA 1
ATOM 1889 C C . SER B 1 103 ? -6.719 15.859 1.304 1 97.38 103 SER B C 1
ATOM 1891 O O . SER B 1 103 ? -7.156 17 1.501 1 97.38 103 SER B O 1
ATOM 1893 N N . LEU B 1 104 ? -6.172 15.109 2.229 1 97.69 104 LEU B N 1
ATOM 1894 C CA . LEU B 1 104 ? -6.109 15.578 3.607 1 97.69 104 LEU B CA 1
ATOM 1895 C C . LEU B 1 104 ? -5.129 16.734 3.748 1 97.69 104 LEU B C 1
ATOM 1897 O O . LEU B 1 104 ? -5.398 17.703 4.469 1 97.69 104 LEU B O 1
ATOM 1901 N N . VAL B 1 105 ? -4.02 16.672 3.078 1 97.75 105 VAL B N 1
ATOM 1902 C CA . VAL B 1 105 ? -3.051 17.75 3.094 1 97.75 105 VAL B CA 1
ATOM 1903 C C . VAL B 1 105 ? -3.686 19.016 2.514 1 97.75 105 VAL B C 1
ATOM 1905 O O . VAL B 1 105 ? -3.574 20.094 3.096 1 97.75 105 VAL B O 1
ATOM 1908 N N . ASN B 1 106 ? -4.41 18.891 1.401 1 97.44 106 ASN B N 1
ATOM 1909 C CA . ASN B 1 106 ? -5.059 20.031 0.775 1 97.44 106 ASN B CA 1
ATOM 1910 C C . ASN B 1 106 ? -6.125 20.641 1.682 1 97.44 106 ASN B C 1
ATOM 1912 O O . ASN B 1 106 ? -6.246 21.859 1.772 1 97.44 106 ASN B O 1
ATOM 1916 N N . ALA B 1 107 ? -6.859 19.828 2.289 1 97.5 107 ALA B N 1
ATOM 1917 C CA . ALA B 1 107 ? -7.871 20.297 3.234 1 97.5 107 ALA B CA 1
ATOM 1918 C C . ALA B 1 107 ? -7.227 21.062 4.387 1 97.5 107 ALA B C 1
ATOM 1920 O O . ALA B 1 107 ? -7.719 22.125 4.781 1 97.5 107 ALA B O 1
ATOM 1921 N N . LEU B 1 108 ? -6.125 20.547 4.891 1 97.81 108 LEU B N 1
ATOM 1922 C CA . LEU B 1 108 ? -5.418 21.188 5.988 1 97.81 108 LEU B CA 1
ATOM 1923 C C . LEU B 1 108 ? -4.84 22.531 5.547 1 97.81 108 LEU B C 1
ATOM 1925 O O . LEU B 1 108 ? -4.973 23.531 6.258 1 97.81 108 LEU B O 1
ATOM 1929 N N . LEU B 1 109 ? -4.309 22.578 4.383 1 97.06 109 LEU B N 1
ATOM 1930 C CA . LEU B 1 109 ? -3.752 23.812 3.834 1 97.06 109 LEU B CA 1
ATOM 1931 C C . LEU B 1 109 ? -4.836 24.875 3.674 1 97.06 109 LEU B C 1
ATOM 1933 O O . LEU B 1 109 ? -4.621 26.031 4.008 1 97.06 109 LEU B O 1
ATOM 1937 N N . SER B 1 110 ? -5.953 24.469 3.197 1 95.94 110 SER B N 1
ATOM 1938 C CA . SER B 1 110 ? -7.066 25.406 3.02 1 95.94 110 SER B CA 1
ATOM 1939 C C . SER B 1 110 ? -7.52 25.984 4.355 1 95.94 110 SER B C 1
ATOM 1941 O O . SER B 1 110 ? -7.762 27.188 4.465 1 95.94 110 SER B O 1
ATOM 1943 N N . LEU B 1 111 ? -7.59 25.172 5.34 1 95.25 111 LEU B N 1
ATOM 1944 C CA . LEU B 1 111 ? -8.008 25.609 6.668 1 95.25 111 LEU B CA 1
ATOM 1945 C C . LEU B 1 111 ? -6.965 26.531 7.293 1 95.25 111 LEU B C 1
ATOM 1947 O O . LEU B 1 111 ? -7.312 27.5 7.961 1 95.25 111 LEU B O 1
ATOM 1951 N N . ILE B 1 112 ? -5.699 26.188 7.098 1 95.31 112 ILE B N 1
ATOM 1952 C CA . ILE B 1 112 ? -4.617 27.031 7.59 1 95.31 112 ILE B CA 1
ATOM 1953 C C . ILE B 1 112 ? -4.695 28.406 6.934 1 95.31 112 ILE B C 1
ATOM 1955 O O . ILE B 1 112 ? -4.598 29.438 7.613 1 95.31 112 ILE B O 1
ATOM 1959 N N . ASN B 1 113 ? -4.941 28.406 5.648 1 93.31 113 ASN B N 1
ATOM 1960 C CA . ASN B 1 113 ? -5.074 29.672 4.926 1 93.31 113 ASN B CA 1
ATOM 1961 C C . ASN B 1 113 ? -6.258 30.484 5.441 1 93.31 113 ASN B C 1
ATOM 1963 O O . ASN B 1 113 ? -6.16 31.703 5.582 1 93.31 113 ASN B O 1
ATOM 1967 N N . THR B 1 114 ? -7.301 29.844 5.664 1 90.06 114 THR B N 1
ATOM 1968 C CA . THR B 1 114 ? -8.469 30.516 6.227 1 90.06 114 THR B CA 1
ATOM 1969 C C . THR B 1 114 ? -8.133 31.156 7.566 1 90.06 114 THR B C 1
ATOM 1971 O O . THR B 1 114 ? -8.5 32.312 7.816 1 90.06 114 THR B O 1
ATOM 1974 N N . ALA B 1 115 ? -7.457 30.469 8.43 1 90 115 ALA B N 1
ATOM 1975 C CA . ALA B 1 115 ? -7.07 30.984 9.742 1 90 115 ALA B CA 1
ATOM 1976 C C . ALA B 1 115 ? -6.129 32.188 9.609 1 90 115 ALA B C 1
ATOM 1978 O O . ALA B 1 115 ? -6.285 33.188 10.305 1 90 115 ALA B O 1
ATOM 1979 N N . ILE B 1 116 ? -5.18 32.062 8.68 1 89.81 116 ILE B N 1
ATOM 1980 C CA . ILE B 1 116 ? -4.23 33.156 8.445 1 89.81 116 ILE B CA 1
ATOM 1981 C C . ILE B 1 116 ? -4.977 34.406 7.996 1 89.81 116 ILE B C 1
ATOM 1983 O O . ILE B 1 116 ? -4.703 35.5 8.477 1 89.81 116 ILE B O 1
ATOM 1987 N N . ASN B 1 117 ? -5.957 34.219 7.227 1 87 117 ASN B N 1
ATOM 1988 C CA . ASN B 1 117 ? -6.727 35.344 6.711 1 87 117 ASN B CA 1
ATOM 1989 C C . ASN B 1 117 ? -7.633 35.969 7.781 1 87 117 ASN B C 1
ATOM 1991 O O . ASN B 1 117 ? -7.871 37.156 7.797 1 87 117 A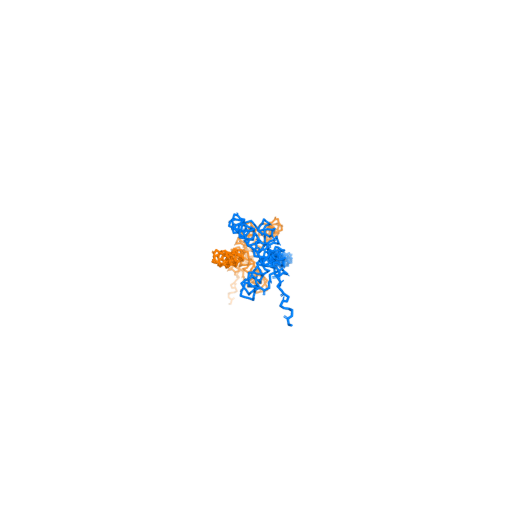SN B O 1
ATOM 1995 N N . GLN B 1 118 ? -8.086 35.188 8.711 1 82.62 118 GLN B N 1
ATOM 1996 C CA . GLN B 1 118 ? -8.93 35.688 9.797 1 82.62 118 GLN B CA 1
ATOM 1997 C C . GLN B 1 118 ? -8.125 36.5 10.789 1 82.62 118 GLN B C 1
ATOM 1999 O O . GLN B 1 118 ? -8.656 37.438 11.398 1 82.62 118 GLN B O 1
ATOM 2004 N N . ILE B 1 119 ? -6.898 36.094 11.008 1 80.31 119 ILE B N 1
ATOM 2005 C CA . ILE B 1 119 ? -6.039 36.844 11.922 1 80.31 119 ILE B CA 1
ATOM 2006 C C . ILE B 1 119 ? -5.676 38.188 11.32 1 80.31 119 ILE B C 1
ATOM 2008 O O . ILE B 1 119 ? -5.539 39.188 12.031 1 80.31 119 ILE B O 1
ATOM 2012 N N . LYS B 1 120 ? -5.496 38.406 10.023 1 73.56 120 LYS B N 1
ATOM 2013 C CA . LYS B 1 120 ? -5.188 39.688 9.359 1 73.56 120 LYS B CA 1
ATOM 2014 C C . LYS B 1 120 ? -6.297 40.688 9.586 1 73.56 120 LYS B C 1
ATOM 2016 O O . LYS B 1 120 ? -6.047 41.906 9.555 1 73.56 120 LYS B O 1
ATOM 2021 N N . LEU B 1 121 ? -7.516 40.188 9.898 1 56.88 121 LEU B N 1
ATOM 2022 C CA . LEU B 1 121 ? -8.617 41.125 10.117 1 56.88 121 LEU B CA 1
ATOM 2023 C C . LEU B 1 121 ? -8.664 41.562 11.578 1 56.88 121 LEU B C 1
ATOM 2025 O O . LEU B 1 121 ? -8.953 42.719 11.867 1 56.88 121 LEU B O 1
#